Protein AF-A0A258LDG6-F1 (afdb_monomer_lite)

Foldseek 3Di:
DLLVLLLVLLCLALVFDDDPVDDQEEEEDEDEPDPAKDWADDASYIYMHGHPPDDCVLLVQLVSQLRVSLNRNVRHDPVSVVQLVVLLQPDPQLCSLLLVVLVSLLLSLLSRQNVSSCVVPVHHDPDFSDPDPVSRVLSVQCNVVSNVCSVVSHYDDSVSSNVSSVSCCVPPVCLLFVCLSQLLFEEEEALDPVLVVLSCVVRVRHPDYHYDNDQDLVSLVVQVVDSGAYEYEAAPPQVVSVVVVCVNAVQNVVPDDDLQDWAWDWDQGSSSHIYIYTRDYPDDSNVRVVVDGD

Radius of gyration: 21.48 Å; chains: 1; bounding box: 53×39×60 Å

Sequence (294 aa):
KKLVSYFKKGSQFYKSEWDNAIPLEIVFYPLPNSQGFTAEAFYNIGVSAIQTDLKNYDILLSVMLHEIFHIQFDEQPIEIKNSIQSWFLQNPSKCSNYAYLLLNEVLATAIGNGYVYEQLHGNLDKGEWYNLPYINQLAKEVYPLVATYLKEGKSIDKAFVDNYIKAYEEKHANWINELEHIMSYRFILSHQQSDFNIFRQLYPYCSIMEAEDQITEGSIEKMKAAPLTKVIIVSKNNKSDLALIKKMFPELKNWNYNATKEFSYSQFLNDKSQLYIINQISSSTETLIKQLKP

Structure (mmCIF, N/CA/C/O backbone):
data_AF-A0A258LDG6-F1
#
_entry.id   AF-A0A258LDG6-F1
#
loop_
_atom_site.group_PDB
_atom_site.id
_atom_site.type_symbol
_atom_site.label_atom_id
_atom_site.label_alt_id
_atom_site.label_comp_id
_atom_site.label_asym_id
_atom_site.label_entity_id
_atom_site.label_seq_id
_atom_site.pdbx_PDB_ins_code
_atom_site.Cartn_x
_atom_site.Cartn_y
_atom_site.Cartn_z
_atom_site.occupancy
_atom_site.B_iso_or_equiv
_atom_site.auth_seq_id
_atom_site.auth_comp_id
_atom_site.auth_asym_id
_atom_site.auth_atom_id
_atom_site.pdbx_PDB_model_num
ATOM 1 N N . LYS A 1 1 ? -20.293 -6.064 26.234 1.00 59.78 1 LYS A N 1
ATOM 2 C CA . LYS A 1 1 ? -20.849 -4.694 26.035 1.00 59.78 1 LYS A CA 1
ATOM 3 C C . LYS A 1 1 ? -19.859 -3.750 25.338 1.00 59.78 1 LYS A C 1
ATOM 5 O O . LYS A 1 1 ? -20.268 -3.134 24.367 1.00 59.78 1 LYS A O 1
ATOM 10 N N . LYS A 1 2 ? -18.582 -3.666 25.761 1.00 80.94 2 LYS A N 1
ATOM 11 C CA . LYS A 1 2 ? -17.562 -2.825 25.093 1.00 80.94 2 LYS A CA 1
ATOM 12 C C . LYS A 1 2 ? -17.237 -3.268 23.652 1.00 80.94 2 LYS A C 1
ATOM 14 O O . LYS A 1 2 ? -17.327 -2.438 22.762 1.00 80.94 2 LYS A O 1
ATOM 19 N N . LEU A 1 3 ? -17.006 -4.567 23.411 1.00 86.00 3 LEU A N 1
ATOM 20 C CA . LEU A 1 3 ? -16.741 -5.124 22.068 1.00 86.00 3 LEU A CA 1
ATOM 21 C C . LEU A 1 3 ? -17.792 -4.698 21.026 1.00 86.00 3 LEU A C 1
ATOM 23 O O . LEU A 1 3 ? -17.448 -4.113 20.011 1.00 86.00 3 LEU A O 1
ATOM 27 N N . VAL A 1 4 ? -19.080 -4.911 21.320 1.00 88.44 4 VAL A N 1
ATOM 28 C CA . VAL A 1 4 ? -20.194 -4.524 20.431 1.00 88.44 4 VAL A CA 1
ATOM 29 C C . VAL A 1 4 ? -20.187 -3.023 20.120 1.00 88.44 4 VAL A C 1
ATOM 31 O O . VAL A 1 4 ? -20.525 -2.624 19.012 1.00 88.44 4 VAL A O 1
ATOM 34 N N . SER A 1 5 ? -19.806 -2.182 21.085 1.00 92.62 5 SER A N 1
ATOM 35 C CA . SER A 1 5 ? -19.699 -0.735 20.873 1.00 92.62 5 SER A CA 1
ATOM 36 C C . SER A 1 5 ? -18.576 -0.393 19.891 1.00 92.62 5 SER A C 1
ATOM 38 O O . SER A 1 5 ? -18.795 0.384 18.964 1.00 92.62 5 SER A O 1
ATOM 40 N N . TYR A 1 6 ? -17.396 -0.999 20.054 1.00 95.19 6 TYR A N 1
ATOM 41 C CA . TYR A 1 6 ? -16.271 -0.799 19.136 1.00 95.19 6 TYR A CA 1
ATOM 42 C C . TYR A 1 6 ? -16.573 -1.331 17.739 1.00 95.19 6 TYR A C 1
ATOM 44 O O . TYR A 1 6 ? -16.359 -0.613 16.769 1.00 95.19 6 TYR A O 1
ATOM 52 N N . PHE A 1 7 ? -17.167 -2.523 17.650 1.00 93.69 7 PHE A N 1
ATOM 53 C CA . PHE A 1 7 ? -17.611 -3.097 16.386 1.00 93.69 7 PHE A CA 1
ATOM 54 C C . PHE A 1 7 ? -18.559 -2.142 15.654 1.00 93.69 7 PHE A C 1
ATOM 56 O O . PHE A 1 7 ? -18.295 -1.776 14.517 1.00 93.69 7 PHE A O 1
ATOM 63 N N . LYS A 1 8 ? -19.610 -1.646 16.324 1.00 93.69 8 LYS A N 1
ATOM 64 C CA . LYS A 1 8 ? -20.558 -0.693 15.720 1.00 93.69 8 LYS A CA 1
ATOM 65 C C . LYS A 1 8 ? -19.898 0.615 15.288 1.00 93.69 8 LYS A C 1
ATOM 67 O O . LYS A 1 8 ? -20.262 1.154 14.248 1.00 93.69 8 LYS A O 1
ATOM 72 N N . LYS A 1 9 ? -18.943 1.129 16.071 1.00 96.06 9 LYS A N 1
ATOM 73 C CA . LYS A 1 9 ? -18.174 2.327 15.704 1.00 96.06 9 LYS A CA 1
ATOM 74 C C . LYS A 1 9 ? -17.352 2.103 14.438 1.00 96.06 9 LYS A C 1
ATOM 76 O O . LYS A 1 9 ? -17.375 2.969 13.572 1.00 96.06 9 LYS A O 1
ATOM 81 N N . GLY A 1 10 ? -16.678 0.961 14.324 1.00 96.69 10 GLY A N 1
ATOM 82 C CA . GLY A 1 10 ? -15.946 0.596 13.115 1.00 96.69 10 GLY A CA 1
ATOM 83 C C . GLY A 1 10 ? -16.873 0.425 11.913 1.00 96.69 10 GLY A C 1
ATOM 84 O O . GLY A 1 10 ? -16.645 1.076 10.899 1.00 96.69 10 GLY A O 1
ATOM 85 N N . SER A 1 11 ? -17.992 -0.300 12.050 1.00 95.62 11 SER A N 1
ATOM 86 C CA . SER A 1 11 ? -18.981 -0.443 10.966 1.00 95.62 11 SER A CA 1
ATOM 87 C C . SER A 1 11 ? -19.506 0.913 10.491 1.00 95.62 11 SER A C 1
ATOM 89 O O . SER A 1 11 ? -19.592 1.167 9.295 1.00 95.62 11 SER A O 1
ATOM 91 N N . GLN A 1 12 ? -19.818 1.820 11.422 1.00 97.19 12 GLN A N 1
ATOM 92 C CA . GLN A 1 12 ? -20.259 3.175 11.090 1.00 97.19 12 GLN A CA 1
ATOM 93 C C . GLN A 1 12 ? -19.156 3.983 10.400 1.00 97.19 12 GLN A C 1
ATOM 95 O O . GLN A 1 12 ? -19.428 4.672 9.416 1.00 97.19 12 GLN A O 1
ATOM 100 N N . PHE A 1 13 ? -17.924 3.910 10.904 1.00 98.50 13 PHE A N 1
ATOM 101 C CA . PHE A 1 13 ? -16.787 4.617 10.330 1.00 98.50 13 PHE A CA 1
ATOM 102 C C . PHE A 1 13 ? -16.498 4.141 8.904 1.00 98.50 13 PHE A C 1
ATOM 104 O O . PHE A 1 13 ? -16.457 4.953 7.983 1.00 98.50 13 PHE A O 1
ATOM 111 N N . TYR A 1 14 ? -16.380 2.833 8.696 1.00 98.12 14 TYR A N 1
ATOM 112 C CA . TYR A 1 14 ? -16.088 2.257 7.388 1.00 98.12 14 TYR A CA 1
ATOM 113 C C . TYR A 1 14 ? -17.293 2.236 6.444 1.00 98.12 14 TYR A C 1
ATOM 115 O O . TYR A 1 14 ? -17.088 2.090 5.245 1.00 98.12 14 TYR A O 1
ATOM 123 N N . LYS A 1 15 ? -18.522 2.439 6.942 1.00 97.19 15 LYS A N 1
ATOM 124 C CA . LYS A 1 15 ? -19.779 2.160 6.218 1.00 97.19 15 LYS A CA 1
ATOM 125 C C . LYS A 1 15 ? -19.895 0.694 5.800 1.00 97.19 15 LYS A C 1
ATOM 127 O O . LYS A 1 15 ? -20.369 0.400 4.708 1.00 97.19 15 LYS A O 1
ATOM 132 N N . SER A 1 16 ? -19.431 -0.206 6.658 1.00 94.81 16 SER A N 1
ATOM 133 C CA . SER A 1 16 ? -19.536 -1.644 6.435 1.00 94.81 16 SER A CA 1
ATOM 134 C C . SER A 1 16 ? -20.990 -2.083 6.528 1.00 94.81 16 SER A C 1
ATOM 136 O O . SER A 1 16 ? -21.719 -1.641 7.426 1.00 94.81 16 SER A O 1
ATOM 138 N N . GLU A 1 17 ? -21.385 -2.998 5.656 1.00 90.75 17 GLU A N 1
ATOM 139 C CA . GLU A 1 17 ? -22.636 -3.731 5.800 1.00 90.75 17 GLU A CA 1
ATOM 140 C C . GLU A 1 17 ? -22.339 -5.052 6.508 1.00 90.75 17 GLU A C 1
ATOM 142 O O . GLU A 1 17 ? -21.428 -5.775 6.131 1.00 90.75 17 GLU A O 1
ATOM 147 N N . TRP A 1 18 ? -23.070 -5.353 7.581 1.00 89.19 18 TRP A N 1
ATOM 148 C CA . TRP A 1 18 ? -22.911 -6.614 8.301 1.00 89.19 18 TRP A CA 1
ATOM 149 C C . TRP A 1 18 ? -24.264 -7.284 8.463 1.00 89.19 18 TRP A C 1
ATOM 151 O O . TRP A 1 18 ? -25.187 -6.703 9.046 1.00 89.19 18 TRP A O 1
ATOM 161 N N . ASP A 1 19 ? -24.381 -8.515 7.974 1.00 88.88 19 ASP A N 1
ATOM 162 C CA . ASP A 1 19 ? -25.549 -9.338 8.246 1.00 88.88 19 ASP A CA 1
ATOM 163 C C . ASP A 1 19 ? -25.520 -9.781 9.715 1.00 88.88 19 ASP A C 1
ATOM 165 O O . ASP A 1 19 ? -24.665 -10.552 10.144 1.00 88.88 19 ASP A O 1
ATOM 169 N N . ASN A 1 20 ? -26.483 -9.303 10.505 1.00 86.12 20 ASN A N 1
ATOM 170 C CA . ASN A 1 20 ? -26.589 -9.642 11.925 1.00 86.12 20 ASN A CA 1
ATOM 171 C C . ASN A 1 20 ? -26.882 -11.133 12.180 1.00 86.12 20 ASN A C 1
ATOM 173 O O . ASN A 1 20 ? -26.804 -11.564 13.332 1.00 86.12 20 ASN A O 1
ATOM 177 N N . ALA A 1 21 ? -27.236 -11.910 11.150 1.00 91.19 21 ALA A N 1
ATOM 178 C CA . ALA A 1 21 ? -27.322 -13.366 11.235 1.00 91.19 21 ALA A CA 1
ATOM 179 C C . ALA A 1 21 ? -25.939 -14.045 11.236 1.00 91.19 21 ALA A C 1
ATOM 181 O O . ALA A 1 21 ? -25.827 -15.176 11.710 1.00 91.19 21 ALA A O 1
ATOM 182 N N . ILE A 1 22 ? -24.896 -13.365 10.746 1.00 89.19 22 ILE A N 1
ATOM 183 C CA . ILE A 1 22 ? -23.521 -13.868 10.719 1.00 89.19 22 ILE A CA 1
ATOM 184 C C . ILE A 1 22 ? -22.819 -13.447 12.020 1.00 89.19 22 ILE A C 1
ATOM 186 O O . ILE A 1 22 ? -22.651 -12.249 12.279 1.00 89.19 22 ILE A O 1
ATOM 190 N N . PRO A 1 23 ? -22.407 -14.400 12.876 1.00 89.62 23 PRO A N 1
ATOM 191 C CA . PRO A 1 23 ? -21.688 -14.069 14.094 1.00 89.62 23 PRO A CA 1
ATOM 192 C C . PRO A 1 23 ? -20.266 -13.617 13.765 1.00 89.62 23 PRO A C 1
ATOM 194 O O . PRO A 1 23 ? -19.611 -14.174 12.890 1.00 89.62 23 PRO A O 1
ATOM 197 N N . LEU A 1 24 ? -19.757 -12.646 14.518 1.00 89.38 24 LEU A N 1
ATOM 198 C CA . LEU A 1 24 ? -18.319 -12.429 14.599 1.00 89.38 24 LEU A CA 1
ATOM 199 C C . LEU A 1 24 ? -17.744 -13.412 15.621 1.00 89.38 24 LEU A C 1
ATOM 201 O O . LEU A 1 24 ? -18.146 -13.389 16.790 1.00 89.38 24 LEU A O 1
ATOM 205 N N . GLU A 1 25 ? -16.806 -14.248 15.196 1.00 91.75 25 GLU A N 1
ATOM 206 C CA . GLU A 1 25 ? -16.175 -15.249 16.052 1.00 91.75 25 GLU A CA 1
ATOM 207 C C . GLU A 1 25 ? -14.745 -14.839 16.400 1.00 91.75 25 GLU A C 1
ATOM 209 O O . GLU A 1 25 ? -14.005 -14.319 15.569 1.00 91.75 25 GLU A O 1
ATOM 214 N N . ILE A 1 26 ? -14.355 -15.065 17.654 1.00 91.62 26 ILE A N 1
ATOM 215 C CA . ILE A 1 26 ? -12.980 -14.872 18.112 1.00 91.62 26 ILE A CA 1
ATOM 216 C C . ILE A 1 26 ? -12.510 -16.192 18.708 1.00 91.62 26 ILE A C 1
ATOM 218 O O . ILE A 1 26 ? -13.078 -16.664 19.697 1.00 91.62 26 ILE A O 1
ATOM 222 N N . VAL A 1 27 ? -11.481 -16.781 18.106 1.00 93.62 27 VAL A N 1
ATOM 223 C CA . VAL A 1 27 ? -10.933 -18.079 18.499 1.00 93.62 27 VAL A CA 1
ATOM 224 C C . VAL A 1 27 ? -9.553 -17.886 19.107 1.00 93.62 27 VAL A C 1
ATOM 226 O O . VAL A 1 27 ? -8.657 -17.309 18.495 1.00 93.62 27 VAL A O 1
ATOM 229 N N . PHE A 1 28 ? -9.373 -18.423 20.311 1.00 94.44 28 PHE A N 1
ATOM 230 C CA . PHE A 1 28 ? -8.090 -18.440 21.000 1.00 94.44 28 PHE A CA 1
ATOM 231 C C . PHE A 1 28 ? -7.573 -19.866 21.133 1.00 94.44 28 PHE A C 1
ATOM 233 O O . PHE A 1 28 ? -8.320 -20.766 21.523 1.00 94.44 28 PHE A O 1
ATOM 240 N N . TYR A 1 29 ? -6.284 -20.063 20.877 1.00 94.50 29 TYR A N 1
ATOM 241 C CA . TYR A 1 29 ? -5.597 -21.320 21.166 1.00 94.50 29 TYR A CA 1
ATOM 242 C C . TYR A 1 29 ? -4.273 -21.057 21.896 1.00 94.50 29 TYR A C 1
ATOM 244 O O . TYR A 1 29 ? -3.679 -19.992 21.728 1.00 94.50 29 TYR A O 1
ATOM 252 N N . PRO A 1 30 ? -3.812 -21.978 22.759 1.00 94.69 30 PRO A N 1
ATOM 253 C CA . PRO A 1 30 ? -2.614 -21.746 23.554 1.00 94.69 30 PRO A CA 1
ATOM 254 C C . PRO A 1 30 ? -1.349 -21.759 22.689 1.00 94.69 30 PRO A C 1
ATOM 256 O O . PRO A 1 30 ? -1.174 -22.628 21.835 1.00 94.69 30 PRO A O 1
ATOM 259 N N . LEU A 1 31 ? -0.426 -20.848 22.994 1.00 94.75 31 LEU A N 1
ATOM 260 C CA . LEU A 1 31 ? 0.918 -20.754 22.431 1.00 94.75 31 LEU A CA 1
ATOM 261 C C . LEU A 1 31 ? 1.964 -20.823 23.561 1.00 94.75 31 LEU A C 1
ATOM 263 O O . LEU A 1 31 ? 2.423 -19.789 24.059 1.00 94.75 31 LEU A O 1
ATOM 267 N N . PRO A 1 32 ? 2.322 -22.037 24.026 1.00 91.62 32 PRO A N 1
ATOM 268 C CA . PRO A 1 32 ? 3.270 -22.213 25.123 1.00 91.62 32 PRO A CA 1
ATOM 269 C C . PRO A 1 32 ? 4.652 -21.633 24.792 1.00 91.62 32 PRO A C 1
ATOM 271 O O . PRO A 1 32 ? 5.130 -21.765 23.668 1.00 91.62 32 PRO A O 1
ATOM 274 N N . ASN A 1 33 ? 5.324 -21.054 25.792 1.00 89.00 33 ASN A N 1
ATOM 275 C CA . ASN A 1 33 ? 6.692 -20.515 25.703 1.00 89.00 33 ASN A CA 1
ATOM 276 C C . ASN A 1 33 ? 6.898 -19.345 24.717 1.00 89.00 33 ASN A C 1
ATOM 278 O O . ASN A 1 33 ? 8.041 -19.000 24.414 1.00 89.00 33 ASN A O 1
ATOM 282 N N . SER A 1 34 ? 5.827 -18.723 24.220 1.00 88.00 34 SER A N 1
ATOM 283 C CA . SER A 1 34 ? 5.935 -17.516 23.394 1.00 88.00 34 SER A CA 1
ATOM 284 C C . SER A 1 34 ? 6.165 -16.264 24.241 1.00 88.00 34 SER A C 1
ATOM 286 O O . SER A 1 34 ? 5.756 -16.204 25.398 1.00 88.00 34 SER A O 1
ATOM 288 N N . GLN A 1 35 ? 6.796 -15.248 23.648 1.00 85.31 35 GLN A N 1
ATOM 289 C CA . GLN A 1 35 ? 6.976 -13.912 24.236 1.00 85.31 35 GLN A CA 1
ATOM 290 C C . GLN A 1 35 ? 5.821 -12.948 23.907 1.00 85.31 35 GLN A C 1
ATOM 292 O O . GLN A 1 35 ? 5.766 -11.848 24.449 1.00 85.31 35 GLN A O 1
ATOM 297 N N . GLY A 1 36 ? 4.893 -13.358 23.041 1.00 85.50 36 GLY A N 1
ATOM 298 C CA . GLY A 1 36 ? 3.710 -12.584 22.675 1.00 85.50 36 GLY A CA 1
ATOM 299 C C . GLY A 1 36 ? 2.615 -13.461 22.076 1.00 85.50 36 GLY A C 1
ATOM 300 O O . GLY A 1 36 ? 2.718 -14.691 22.072 1.00 85.50 36 GLY A O 1
ATOM 301 N N . PHE A 1 37 ? 1.565 -12.827 21.569 1.00 88.12 37 PHE A N 1
ATOM 302 C CA . PHE A 1 37 ? 0.473 -13.500 20.871 1.00 88.12 37 PHE A CA 1
ATOM 303 C C . PHE A 1 37 ? 0.509 -13.188 19.370 1.00 88.12 37 PHE A C 1
ATOM 305 O O . PHE A 1 37 ? 1.125 -12.210 18.946 1.00 88.12 37 PHE A O 1
ATOM 312 N N . THR A 1 38 ? -0.137 -14.034 18.571 1.00 89.75 38 THR A N 1
ATOM 313 C CA . THR A 1 38 ? -0.414 -13.751 17.153 1.00 89.75 38 THR A CA 1
ATOM 314 C C . THR A 1 38 ? -1.825 -13.202 17.007 1.00 89.75 38 THR A C 1
ATOM 316 O O . THR A 1 38 ? -2.645 -13.379 17.907 1.00 89.75 38 THR A O 1
ATOM 319 N N . ALA A 1 39 ? -2.127 -12.564 15.886 1.00 90.56 39 ALA A N 1
ATOM 320 C CA . ALA A 1 39 ? -3.490 -12.230 15.517 1.00 90.56 39 ALA A CA 1
ATOM 321 C C . ALA A 1 39 ? -3.607 -12.276 13.994 1.00 90.56 39 ALA A C 1
ATOM 323 O O . ALA A 1 39 ? -2.674 -11.892 13.291 1.00 90.56 39 ALA A O 1
ATOM 324 N N . GLU A 1 40 ? -4.715 -12.818 13.513 1.00 91.19 40 GLU A N 1
ATOM 325 C CA . GLU A 1 40 ? -5.088 -12.822 12.103 1.00 91.19 40 GLU A CA 1
ATOM 326 C C . GLU A 1 40 ? -6.614 -12.839 11.990 1.00 91.19 40 GLU A C 1
ATOM 328 O O . GLU A 1 40 ? -7.314 -13.290 12.904 1.00 91.19 40 GLU A O 1
ATOM 333 N N . ALA A 1 41 ? -7.137 -12.372 10.862 1.00 89.06 41 ALA A N 1
ATOM 334 C CA . ALA A 1 41 ? -8.550 -12.478 10.528 1.00 89.06 41 ALA A CA 1
ATOM 335 C C . ALA A 1 41 ? -8.756 -13.142 9.167 1.00 89.06 41 ALA A C 1
ATOM 337 O O . ALA A 1 41 ? -8.004 -12.922 8.219 1.00 89.06 41 ALA A O 1
ATOM 338 N N . PHE A 1 42 ? -9.823 -13.932 9.066 1.00 84.62 42 PHE A N 1
ATOM 339 C CA . PHE A 1 42 ? -10.327 -14.461 7.805 1.00 84.62 42 PHE A CA 1
ATOM 340 C C . PHE A 1 42 ? -11.848 -14.627 7.883 1.00 84.62 42 PHE A C 1
ATOM 342 O O . PHE A 1 42 ? -12.386 -15.114 8.879 1.00 84.62 42 PHE A O 1
ATOM 349 N N . TYR A 1 43 ? -12.555 -14.227 6.823 1.00 87.44 43 TYR A N 1
ATOM 350 C CA . TYR A 1 43 ? -14.022 -14.148 6.818 1.00 87.44 43 TYR A CA 1
ATOM 351 C C . TYR A 1 43 ? -14.550 -13.385 8.048 1.00 87.44 43 TYR A C 1
ATOM 353 O O . TYR A 1 43 ? -14.174 -12.243 8.277 1.00 87.44 43 TYR A O 1
ATOM 361 N N . ASN A 1 44 ? -15.405 -14.015 8.852 1.00 90.38 44 ASN A N 1
ATOM 362 C CA . ASN A 1 44 ? -15.999 -13.482 10.074 1.00 90.38 44 ASN A CA 1
ATOM 363 C C . ASN A 1 44 ? -15.276 -13.945 11.357 1.00 90.38 44 ASN A C 1
ATOM 365 O O . ASN A 1 44 ? -15.856 -13.862 12.443 1.00 90.38 44 ASN A O 1
ATOM 369 N N . ILE A 1 45 ? -14.047 -14.464 11.242 1.00 91.81 45 ILE A N 1
ATOM 370 C CA . ILE A 1 45 ? -13.306 -15.093 12.340 1.00 91.81 45 ILE A CA 1
ATOM 371 C C . ILE A 1 45 ? -11.992 -14.345 12.579 1.00 91.81 45 ILE A C 1
ATOM 373 O O . ILE A 1 45 ? -11.154 -14.241 11.687 1.00 91.81 45 ILE A O 1
ATOM 377 N N . GLY A 1 46 ? -11.795 -13.863 13.805 1.00 91.56 46 GLY A N 1
ATOM 378 C CA . GLY A 1 46 ? -10.489 -13.445 14.314 1.00 91.56 46 GLY A CA 1
ATOM 379 C C . GLY A 1 46 ? -9.840 -14.586 15.097 1.00 91.56 46 GLY A C 1
ATOM 380 O O . GLY A 1 46 ? -10.472 -15.171 15.979 1.00 91.56 46 GLY A O 1
ATOM 381 N N . VAL A 1 47 ? -8.583 -14.904 14.811 1.00 93.62 47 VAL A N 1
ATOM 382 C CA . VAL A 1 47 ? -7.849 -16.000 15.453 1.00 93.62 47 VAL A CA 1
ATOM 383 C C . VAL A 1 47 ? -6.591 -15.466 16.121 1.00 93.62 47 VAL A C 1
ATOM 385 O O . VAL A 1 47 ? -5.878 -14.638 15.564 1.00 93.62 47 VAL A O 1
ATOM 388 N N . SER A 1 48 ? -6.311 -15.944 17.333 1.00 95.00 48 SER A N 1
ATOM 389 C CA . SER A 1 48 ? -5.097 -15.576 18.055 1.00 95.00 48 SER A CA 1
ATOM 390 C C . SER A 1 48 ? -4.524 -16.736 18.858 1.00 95.00 48 SER A C 1
ATOM 392 O O . SER A 1 48 ? -5.207 -17.386 19.657 1.00 95.00 48 SER A O 1
ATOM 394 N N . ALA A 1 49 ? -3.229 -16.969 18.662 1.00 94.12 49 ALA A N 1
ATOM 395 C CA . ALA A 1 49 ? -2.438 -17.846 19.503 1.00 94.12 49 ALA A CA 1
ATOM 396 C C . ALA A 1 49 ? -1.989 -17.058 20.741 1.00 94.12 49 ALA A C 1
ATOM 398 O O . ALA A 1 49 ? -1.214 -16.111 20.611 1.00 94.12 49 ALA A O 1
ATOM 399 N N . ILE A 1 50 ? -2.451 -17.431 21.935 1.00 94.81 50 ILE A N 1
ATOM 400 C CA . ILE A 1 50 ? -2.212 -16.668 23.171 1.00 94.81 50 ILE A CA 1
ATOM 401 C C . ILE A 1 50 ? -1.285 -17.399 24.136 1.00 94.81 50 ILE A C 1
ATOM 403 O O . ILE A 1 50 ? -1.358 -18.616 24.304 1.00 94.81 50 ILE A O 1
ATOM 407 N N . GLN A 1 51 ? -0.431 -16.649 24.828 1.00 93.00 51 GLN A N 1
ATOM 408 C CA . GLN A 1 51 ? 0.423 -17.205 25.875 1.00 93.00 51 GLN A CA 1
ATOM 409 C C . GLN A 1 51 ? -0.428 -17.825 26.989 1.00 93.00 51 GLN A C 1
ATOM 411 O O . GLN A 1 51 ? -1.459 -17.279 27.386 1.00 93.00 51 GLN A O 1
ATOM 416 N N . THR A 1 52 ? 0.025 -18.951 27.540 1.00 89.62 52 THR A N 1
ATOM 417 C CA . THR A 1 52 ? -0.685 -19.654 28.622 1.00 89.62 52 THR A CA 1
ATOM 418 C C . THR A 1 52 ? -0.750 -18.854 29.927 1.00 89.62 52 THR A C 1
ATOM 420 O O . THR A 1 52 ? -1.569 -19.150 30.793 1.00 89.62 52 THR A O 1
ATOM 423 N N . ASP A 1 53 ? 0.106 -17.846 30.080 1.00 89.75 53 ASP A N 1
ATOM 424 C CA . ASP A 1 53 ? 0.220 -16.970 31.244 1.00 89.75 53 ASP A CA 1
ATOM 425 C C . ASP A 1 53 ? -0.155 -15.505 30.953 1.00 89.75 53 ASP A C 1
ATOM 427 O O . ASP A 1 53 ? 0.065 -14.650 31.816 1.00 89.75 53 ASP A O 1
ATOM 431 N N . LEU A 1 54 ? -0.772 -15.216 29.795 1.00 89.56 54 LEU A N 1
ATOM 432 C CA . LEU A 1 54 ? -1.169 -13.866 29.381 1.00 89.56 54 LEU A CA 1
ATOM 433 C C . LEU A 1 54 ? -1.956 -13.142 30.486 1.00 89.56 54 LEU A C 1
ATOM 435 O O . LEU A 1 54 ? -2.952 -13.648 31.005 1.00 89.56 54 LEU A O 1
ATOM 439 N N . LYS A 1 55 ? -1.515 -11.927 30.832 1.00 88.12 55 LYS A N 1
ATOM 440 C CA . LYS A 1 55 ? -2.179 -11.072 31.835 1.00 88.12 55 LYS A CA 1
ATOM 441 C C . LYS A 1 55 ? -2.838 -9.833 31.252 1.00 88.12 55 LYS A C 1
ATOM 443 O O . LYS A 1 55 ? -3.791 -9.331 31.840 1.00 88.12 55 LYS A O 1
ATOM 448 N N . ASN A 1 56 ? -2.335 -9.328 30.127 1.00 86.69 56 ASN A N 1
ATOM 449 C CA . ASN A 1 56 ? -2.824 -8.084 29.550 1.00 86.69 56 ASN A CA 1
ATOM 450 C C . ASN A 1 56 ? -3.890 -8.349 28.477 1.00 86.69 56 ASN A C 1
ATOM 452 O O . ASN A 1 56 ? -3.608 -8.382 27.281 1.00 86.69 56 ASN A O 1
ATOM 456 N N . TYR A 1 57 ? -5.126 -8.562 28.931 1.00 90.19 57 TYR A N 1
ATOM 457 C CA . TYR A 1 57 ? -6.265 -8.819 28.047 1.00 90.19 57 TYR A CA 1
ATOM 458 C C . TYR A 1 57 ? -6.743 -7.579 27.289 1.00 90.19 57 TYR A C 1
ATOM 460 O O . TYR A 1 57 ? -7.378 -7.728 26.249 1.00 90.19 57 TYR A O 1
ATOM 468 N N . ASP A 1 58 ? -6.443 -6.373 27.778 1.00 91.00 58 ASP A N 1
ATOM 469 C CA . ASP A 1 58 ? -6.830 -5.139 27.093 1.00 91.00 58 ASP A CA 1
ATOM 470 C C . ASP A 1 58 ? -5.986 -4.931 25.829 1.00 91.00 58 ASP A C 1
ATOM 472 O O . ASP A 1 58 ? -6.540 -4.592 24.784 1.00 91.00 58 ASP A O 1
ATOM 476 N N . ILE A 1 59 ? -4.680 -5.231 25.891 1.00 90.88 59 ILE A N 1
ATOM 477 C CA . ILE A 1 59 ? -3.806 -5.273 24.706 1.00 90.88 59 ILE A CA 1
ATOM 478 C C . ILE A 1 59 ? -4.255 -6.365 23.727 1.00 90.88 59 ILE A C 1
ATOM 480 O O . ILE A 1 59 ? -4.341 -6.121 22.525 1.00 90.88 59 ILE A O 1
ATOM 484 N N . LEU A 1 60 ? -4.586 -7.564 24.221 1.00 92.12 60 LEU A N 1
ATOM 485 C CA . LEU A 1 60 ? -5.118 -8.619 23.353 1.00 92.12 60 LEU A CA 1
ATOM 486 C C . LEU A 1 60 ? -6.401 -8.155 22.653 1.00 92.12 60 LEU A C 1
ATOM 488 O O . LEU A 1 60 ? -6.547 -8.335 21.450 1.00 92.12 60 LEU A O 1
ATOM 492 N N . LEU A 1 61 ? -7.325 -7.530 23.385 1.00 92.19 61 LEU A N 1
ATOM 493 C CA . LEU A 1 61 ? -8.581 -7.045 22.823 1.00 92.19 61 LEU A CA 1
ATOM 494 C C . LEU A 1 61 ? -8.370 -5.931 21.788 1.00 92.19 61 LEU A C 1
ATOM 496 O O . LEU A 1 61 ? -9.080 -5.925 20.782 1.00 92.19 61 LEU A O 1
ATOM 500 N N . SER A 1 62 ? -7.434 -5.000 22.008 1.00 94.19 62 SER A N 1
ATOM 501 C CA . SER A 1 62 ? -7.136 -3.946 21.029 1.00 94.19 62 SER A CA 1
ATOM 502 C C . SER A 1 62 ? -6.585 -4.524 19.728 1.00 94.19 62 SER A C 1
ATOM 504 O O . SER A 1 62 ? -7.047 -4.124 18.660 1.00 94.19 62 SER A O 1
ATOM 506 N N . VAL A 1 63 ? -5.693 -5.518 19.815 1.00 93.62 63 VAL A N 1
ATOM 507 C CA . VAL A 1 63 ? -5.151 -6.196 18.629 1.00 93.62 63 VAL A CA 1
ATOM 508 C C . VAL A 1 63 ? -6.201 -7.082 17.955 1.00 93.62 63 VAL A C 1
ATOM 510 O O . VAL A 1 63 ? -6.329 -7.051 16.741 1.00 93.62 63 VAL A O 1
ATOM 513 N N . MET A 1 64 ? -7.048 -7.799 18.701 1.00 94.62 64 MET A N 1
ATOM 514 C CA . MET A 1 64 ? -8.154 -8.531 18.067 1.00 94.62 64 MET A CA 1
ATOM 515 C C . MET A 1 64 ? -9.106 -7.592 17.327 1.00 94.62 64 MET A C 1
ATOM 517 O O . MET A 1 64 ? -9.627 -7.945 16.274 1.00 94.62 64 MET A O 1
ATOM 521 N N . LEU A 1 65 ? -9.339 -6.390 17.859 1.00 94.94 65 LEU A N 1
ATOM 522 C CA . LEU A 1 65 ? -10.151 -5.392 17.175 1.00 94.94 65 LEU A CA 1
ATOM 523 C C . LEU A 1 65 ? -9.453 -4.807 15.943 1.00 94.94 65 LEU A C 1
ATOM 525 O O . LEU A 1 65 ? -10.158 -4.555 14.975 1.00 94.94 65 LEU A O 1
ATOM 529 N N . HIS A 1 66 ? -8.121 -4.659 15.937 1.00 96.81 66 HIS A N 1
ATOM 530 C CA . HIS A 1 66 ? -7.350 -4.360 14.717 1.00 96.81 66 HIS A CA 1
ATOM 531 C C . HIS A 1 66 ? -7.698 -5.355 13.601 1.00 96.81 66 HIS A C 1
ATOM 533 O O . HIS A 1 66 ? -8.161 -4.936 12.543 1.00 96.81 66 HIS A O 1
ATOM 539 N N . GLU A 1 67 ? -7.614 -6.658 13.876 1.00 95.69 67 GLU A N 1
ATOM 540 C CA . GLU A 1 67 ? -7.951 -7.696 12.888 1.00 95.69 67 GLU A CA 1
ATOM 541 C C . GLU A 1 67 ? -9.421 -7.634 12.442 1.00 95.69 67 GLU A C 1
ATOM 543 O O . GLU A 1 67 ? -9.748 -7.759 11.264 1.00 95.69 67 GLU A O 1
ATOM 548 N N . ILE A 1 68 ? -10.340 -7.367 13.372 1.00 94.44 68 ILE A N 1
ATOM 549 C CA . ILE A 1 68 ? -11.766 -7.200 13.055 1.00 94.44 68 ILE A CA 1
ATOM 550 C C . ILE A 1 68 ? -12.008 -5.961 12.178 1.00 94.44 68 ILE A C 1
ATOM 552 O O . ILE A 1 68 ? -12.912 -5.968 11.342 1.00 94.44 68 ILE A O 1
ATOM 556 N N . PHE A 1 69 ? -11.230 -4.889 12.339 1.00 96.50 69 PHE A N 1
ATOM 557 C CA . PHE A 1 69 ? -11.364 -3.694 11.506 1.00 96.50 69 PHE A CA 1
ATOM 558 C C . PHE A 1 69 ? -10.922 -3.933 10.061 1.00 96.50 69 PHE A C 1
ATOM 560 O O . PHE A 1 69 ? -11.498 -3.306 9.173 1.00 96.50 69 PHE A O 1
ATOM 567 N N . HIS A 1 70 ? -10.017 -4.882 9.804 1.00 95.81 70 HIS A N 1
ATOM 568 C CA . HIS A 1 70 ? -9.755 -5.352 8.441 1.00 95.81 70 HIS A CA 1
ATOM 569 C C . HIS A 1 70 ? -10.987 -6.005 7.818 1.00 95.81 70 HIS A C 1
ATOM 571 O O . HIS A 1 70 ? -11.380 -5.622 6.718 1.00 95.81 70 HIS A O 1
ATOM 577 N N . ILE A 1 71 ? -11.665 -6.896 8.554 1.00 94.38 71 ILE A N 1
ATOM 578 C CA . ILE A 1 71 ? -12.925 -7.507 8.097 1.00 94.38 71 ILE A CA 1
ATOM 579 C C . ILE A 1 71 ? -13.939 -6.408 7.758 1.00 94.38 71 ILE A C 1
ATOM 581 O O . ILE A 1 71 ? -14.540 -6.400 6.691 1.00 94.38 71 ILE A O 1
ATOM 585 N N . GLN A 1 72 ? -14.113 -5.427 8.644 1.00 94.94 72 GLN A N 1
ATOM 586 C CA . GLN A 1 72 ? -15.066 -4.340 8.415 1.00 94.94 72 GLN A CA 1
ATOM 587 C C . GLN A 1 72 ? -14.693 -3.449 7.223 1.00 94.94 72 GLN A C 1
ATOM 589 O O . GLN A 1 72 ? -15.586 -2.981 6.513 1.00 94.94 72 GLN A O 1
ATOM 594 N N . PHE A 1 73 ? -13.406 -3.204 6.988 1.00 96.06 73 PHE A N 1
ATOM 595 C CA . PHE A 1 73 ? -12.943 -2.509 5.790 1.00 96.06 73 PHE A CA 1
ATOM 596 C C . PHE A 1 73 ? -13.300 -3.297 4.518 1.00 96.06 73 PHE A C 1
ATOM 598 O O . PHE A 1 73 ? -13.784 -2.720 3.542 1.00 96.06 73 PHE A O 1
ATOM 605 N N . ASP A 1 74 ? -13.145 -4.620 4.547 1.00 93.69 74 ASP A N 1
ATOM 606 C CA . ASP A 1 74 ? -13.472 -5.493 3.419 1.00 93.69 74 ASP A CA 1
ATOM 607 C C . ASP A 1 74 ? -14.984 -5.643 3.190 1.00 93.69 74 ASP A C 1
ATOM 609 O O . ASP A 1 74 ? -15.409 -5.767 2.042 1.00 93.69 74 ASP A O 1
ATOM 613 N N . GLU A 1 75 ? -15.813 -5.516 4.224 1.00 93.69 75 GLU A N 1
ATOM 614 C CA . GLU A 1 75 ? -17.286 -5.552 4.135 1.00 93.69 75 GLU A CA 1
ATOM 615 C C . GLU A 1 75 ? -17.920 -4.208 3.709 1.00 93.69 75 GLU A C 1
ATOM 617 O O . GLU A 1 75 ? -19.117 -3.960 3.878 1.00 93.69 75 GLU A O 1
ATOM 622 N N . GLN A 1 76 ? -17.128 -3.287 3.157 1.00 96.44 76 GLN A N 1
ATOM 623 C CA . GLN A 1 76 ? -17.656 -2.087 2.509 1.00 96.44 76 GLN A CA 1
ATOM 624 C C . GLN A 1 76 ? -18.437 -2.435 1.228 1.00 96.44 76 GLN A C 1
ATOM 626 O O . GLN A 1 76 ? -17.919 -3.180 0.385 1.00 96.44 76 GLN A O 1
ATOM 631 N N . PRO A 1 77 ? -19.608 -1.808 0.990 1.00 96.31 77 PRO A N 1
ATOM 632 C CA . PRO A 1 77 ? -20.284 -1.877 -0.300 1.00 96.31 77 PRO A CA 1
ATOM 633 C C . PRO A 1 77 ? -19.375 -1.424 -1.442 1.00 96.31 77 PRO A C 1
ATOM 635 O O . PRO A 1 77 ? -18.512 -0.549 -1.274 1.00 96.31 77 PRO A O 1
ATOM 638 N N . ILE A 1 78 ? -19.593 -1.984 -2.632 1.00 96.25 78 ILE A N 1
ATOM 639 C CA . ILE A 1 78 ? -18.761 -1.702 -3.808 1.00 96.25 78 ILE A CA 1
ATOM 640 C C . ILE A 1 78 ? -18.748 -0.207 -4.159 1.00 96.25 78 ILE A C 1
ATOM 642 O O . ILE A 1 78 ? -17.715 0.326 -4.561 1.00 96.25 78 ILE A O 1
ATOM 646 N N . GLU A 1 79 ? -19.850 0.510 -3.936 1.00 97.38 79 GLU A N 1
ATOM 647 C CA . GLU A 1 79 ? -19.960 1.951 -4.172 1.00 97.38 79 GLU A CA 1
ATOM 648 C C . GLU A 1 79 ? -19.031 2.750 -3.252 1.00 97.38 79 GLU A C 1
ATOM 650 O O . GLU A 1 79 ? -18.437 3.747 -3.678 1.00 97.38 79 GLU A O 1
ATOM 655 N N . ILE A 1 80 ? -18.874 2.311 -1.999 1.00 97.75 80 ILE A N 1
ATOM 656 C CA . ILE A 1 80 ? -17.978 2.945 -1.028 1.00 97.75 80 ILE A CA 1
ATOM 657 C C . ILE A 1 80 ? -16.524 2.667 -1.398 1.00 97.75 80 ILE A C 1
ATOM 659 O O . ILE A 1 80 ? -15.736 3.613 -1.465 1.00 97.75 80 ILE A O 1
ATOM 663 N N . LYS A 1 81 ? -16.186 1.417 -1.738 1.00 97.19 81 LYS A N 1
ATOM 664 C CA . LYS A 1 81 ? -14.842 1.046 -2.217 1.00 97.19 81 LYS A CA 1
ATOM 665 C C . LYS A 1 81 ? -14.447 1.855 -3.455 1.00 97.19 81 LYS A C 1
ATOM 667 O O . LYS A 1 81 ? -13.386 2.480 -3.471 1.00 97.19 81 LYS A O 1
ATOM 672 N N . ASN A 1 82 ? -15.344 1.938 -4.440 1.00 97.75 82 ASN A N 1
ATOM 673 C CA . ASN A 1 82 ? -15.149 2.728 -5.657 1.00 97.75 82 ASN A CA 1
ATOM 674 C C . ASN A 1 82 ? -14.991 4.224 -5.356 1.00 97.75 82 ASN A C 1
ATOM 676 O O . ASN A 1 82 ? -14.178 4.899 -5.991 1.00 97.75 82 ASN A O 1
ATOM 680 N N . SER A 1 83 ? -15.746 4.752 -4.388 1.00 98.25 83 SER A N 1
ATOM 681 C CA . SER A 1 83 ? -15.639 6.155 -3.974 1.00 98.25 83 SER A CA 1
ATOM 682 C C . SER A 1 83 ? -14.280 6.446 -3.344 1.00 98.25 83 SER A C 1
ATOM 684 O O . SER A 1 83 ? -13.609 7.383 -3.773 1.00 98.25 83 SER A O 1
ATOM 686 N N . ILE A 1 84 ? -13.838 5.617 -2.392 1.00 98.38 84 ILE A N 1
ATOM 687 C CA . ILE A 1 84 ? -12.527 5.750 -1.743 1.00 98.38 84 ILE A CA 1
ATOM 688 C C . ILE A 1 84 ? -11.420 5.684 -2.796 1.00 98.38 84 ILE A C 1
ATOM 690 O O . ILE A 1 84 ? -10.617 6.613 -2.889 1.00 98.38 84 ILE A O 1
ATOM 694 N N . GLN A 1 85 ? -11.420 4.649 -3.642 1.00 97.19 85 GLN A N 1
ATOM 695 C CA . GLN A 1 85 ? -10.436 4.500 -4.717 1.00 97.19 85 GLN A CA 1
ATOM 696 C C . GLN A 1 85 ? -10.421 5.727 -5.643 1.00 97.19 85 GLN A C 1
ATOM 698 O O . GLN A 1 85 ? -9.354 6.259 -5.955 1.00 97.19 85 GLN A O 1
ATOM 703 N N . SER A 1 86 ? -11.597 6.225 -6.039 1.00 98.00 86 SER A N 1
ATOM 704 C CA . SER A 1 86 ? -11.716 7.411 -6.895 1.00 98.00 86 SER A CA 1
ATOM 705 C C . SER A 1 86 ? -11.156 8.667 -6.229 1.00 98.00 86 SER A C 1
ATOM 707 O O . SER A 1 86 ? -10.497 9.462 -6.899 1.00 98.00 86 SER A O 1
ATOM 709 N N . TRP A 1 87 ? -11.373 8.856 -4.924 1.00 98.62 87 TRP A N 1
ATOM 710 C CA . TRP A 1 87 ? -10.838 10.007 -4.194 1.00 98.62 87 TRP A CA 1
ATOM 711 C C . TRP A 1 87 ? -9.309 9.995 -4.157 1.00 98.62 87 TRP A C 1
ATOM 713 O O . TRP A 1 87 ? -8.706 11.033 -4.421 1.00 98.62 87 TRP A O 1
ATOM 723 N N . PHE A 1 88 ? -8.677 8.841 -3.923 1.00 98.44 88 PHE A N 1
ATOM 724 C CA . PHE A 1 88 ? -7.217 8.715 -4.001 1.00 98.44 88 PHE A CA 1
ATOM 725 C C . PHE A 1 88 ? -6.693 8.928 -5.429 1.00 98.44 88 PHE A C 1
ATOM 727 O O . PHE A 1 88 ? -5.746 9.692 -5.632 1.00 98.44 88 PHE A O 1
ATOM 734 N N . LEU A 1 89 ? -7.338 8.322 -6.432 1.00 96.12 89 LEU A N 1
ATOM 735 C CA . LEU A 1 89 ? -6.929 8.443 -7.834 1.00 96.12 89 LEU A CA 1
ATOM 736 C C . LEU A 1 89 ? -6.969 9.900 -8.319 1.00 96.12 89 LEU A C 1
ATOM 738 O O . LEU A 1 89 ? -6.022 10.366 -8.954 1.00 96.12 89 LEU A O 1
ATOM 742 N N . GLN A 1 90 ? -8.032 10.631 -7.979 1.00 97.25 90 GLN A N 1
ATOM 743 C CA . GLN A 1 90 ? -8.262 12.011 -8.420 1.00 97.25 90 GLN A CA 1
ATOM 744 C C . GLN A 1 90 ? -7.520 13.061 -7.578 1.00 97.25 90 GLN A C 1
ATOM 746 O O . GLN A 1 90 ? -7.416 14.212 -8.002 1.00 97.25 90 GLN A O 1
ATOM 751 N N . ASN A 1 91 ? -7.006 12.708 -6.394 1.00 98.38 91 ASN A N 1
ATOM 752 C CA . ASN A 1 91 ? -6.297 13.657 -5.537 1.00 98.38 91 ASN A CA 1
ATOM 753 C C . ASN A 1 91 ? -4.991 14.137 -6.215 1.00 98.38 91 ASN A C 1
ATOM 755 O O . ASN A 1 91 ? -4.256 13.315 -6.755 1.00 98.38 91 ASN A O 1
ATOM 759 N N . PRO A 1 92 ? -4.652 15.437 -6.214 1.00 97.38 92 PRO A N 1
ATOM 760 C CA . PRO A 1 92 ? -3.475 15.942 -6.929 1.00 97.38 92 PRO A CA 1
ATOM 761 C C . PRO A 1 92 ? -2.130 15.541 -6.302 1.00 97.38 92 PRO A C 1
ATOM 763 O O . PRO A 1 92 ? -1.099 15.661 -6.966 1.00 97.38 92 PRO A O 1
ATOM 766 N N . SER A 1 93 ? -2.112 15.071 -5.049 1.00 98.06 93 SER A N 1
ATOM 767 C CA . SER A 1 93 ? -0.878 14.667 -4.375 1.00 98.06 93 SER A CA 1
ATOM 768 C C . SER A 1 93 ? -0.207 13.501 -5.096 1.00 98.06 93 SER A C 1
ATOM 770 O O . SER A 1 93 ? -0.840 12.481 -5.401 1.00 98.06 93 SER A O 1
ATOM 772 N N . LYS A 1 94 ? 1.114 13.608 -5.279 1.00 97.50 94 LYS A N 1
ATOM 773 C CA . LYS A 1 94 ? 1.959 12.517 -5.791 1.00 97.50 94 LYS A CA 1
ATOM 774 C C . LYS A 1 94 ? 2.004 11.316 -4.843 1.00 97.50 94 LYS A C 1
ATOM 776 O O . LYS A 1 94 ? 2.294 10.213 -5.285 1.00 97.50 94 LYS A O 1
ATOM 781 N N . CYS A 1 95 ? 1.689 11.522 -3.566 1.00 97.62 95 CYS A N 1
ATOM 782 C CA . CYS A 1 95 ? 1.743 10.490 -2.535 1.00 97.62 95 CYS A CA 1
ATOM 783 C C . CYS A 1 95 ? 0.459 9.663 -2.440 1.00 97.62 95 CYS A C 1
ATOM 785 O O . CYS A 1 95 ? 0.449 8.622 -1.791 1.00 97.62 95 CYS A O 1
ATOM 787 N N . SER A 1 96 ? -0.626 10.112 -3.082 1.00 98.31 96 SER A N 1
ATOM 788 C CA . SER A 1 96 ? -1.958 9.517 -2.915 1.00 98.31 96 SER A CA 1
ATOM 789 C C . SER A 1 96 ? -2.003 8.015 -3.213 1.00 98.31 96 SER A C 1
ATOM 791 O O . SER A 1 96 ? -2.672 7.287 -2.489 1.00 98.31 96 SER A O 1
ATOM 793 N N . ASN A 1 97 ? -1.250 7.520 -4.197 1.00 97.94 97 ASN A N 1
ATOM 794 C CA . ASN A 1 97 ? -1.222 6.088 -4.499 1.00 97.94 97 ASN A CA 1
ATOM 795 C C . ASN A 1 97 ? -0.605 5.249 -3.360 1.00 97.94 97 ASN A C 1
ATOM 797 O O . ASN A 1 97 ? -1.213 4.288 -2.900 1.00 97.94 97 ASN A O 1
ATOM 801 N N . TYR A 1 98 ? 0.557 5.638 -2.830 1.00 98.19 98 TYR A N 1
ATOM 802 C CA . TYR A 1 98 ? 1.178 4.914 -1.711 1.00 98.19 98 TYR A CA 1
ATOM 803 C C . TYR A 1 98 ? 0.442 5.126 -0.383 1.00 98.19 98 TYR A C 1
ATOM 805 O O . TYR A 1 98 ? 0.354 4.207 0.430 1.00 98.19 98 TYR A O 1
ATOM 813 N N . ALA A 1 99 ? -0.170 6.296 -0.186 1.00 98.38 99 ALA A N 1
ATOM 814 C CA . ALA A 1 99 ? -1.058 6.535 0.946 1.00 98.38 99 ALA A CA 1
ATOM 815 C C . ALA A 1 99 ? -2.277 5.590 0.914 1.00 98.38 99 ALA A C 1
ATOM 817 O O . ALA A 1 99 ? -2.672 5.074 1.961 1.00 98.38 99 ALA A O 1
ATOM 818 N N . TYR A 1 100 ? -2.842 5.333 -0.272 1.00 98.31 100 TYR A N 1
ATOM 819 C CA . TYR A 1 100 ? -3.933 4.373 -0.463 1.00 98.31 100 TYR A CA 1
ATOM 820 C C . TYR A 1 100 ? -3.511 2.942 -0.113 1.00 98.31 100 TYR A C 1
ATOM 822 O O . TYR A 1 100 ? -4.233 2.255 0.602 1.00 98.31 100 TYR A O 1
ATOM 830 N N . LEU A 1 101 ? -2.321 2.515 -0.548 1.00 97.81 101 LEU A N 1
ATOM 831 C CA . LEU A 1 101 ? -1.789 1.175 -0.266 1.00 97.81 101 LEU A CA 1
ATOM 832 C C . LEU A 1 101 ? -1.575 0.908 1.237 1.00 97.81 101 LEU A C 1
ATOM 834 O O . LEU A 1 101 ? -1.716 -0.229 1.684 1.00 97.81 101 LEU A O 1
ATOM 838 N N . LEU A 1 102 ? -1.292 1.947 2.029 1.00 98.06 102 LEU A N 1
ATOM 839 C CA . LEU A 1 102 ? -1.194 1.859 3.492 1.00 98.06 102 LEU A CA 1
ATOM 840 C C . LEU A 1 102 ? -2.546 1.897 4.219 1.00 98.06 102 LEU A C 1
ATOM 842 O O . LEU A 1 102 ? -2.605 1.557 5.399 1.00 98.06 102 LEU A O 1
ATOM 846 N N . LEU A 1 103 ? -3.614 2.354 3.556 1.00 98.44 103 LEU A N 1
ATOM 847 C CA . LEU A 1 103 ? -4.843 2.810 4.209 1.00 98.44 103 LEU A CA 1
ATOM 848 C C . LEU A 1 103 ? -5.442 1.772 5.160 1.00 98.44 103 LEU A C 1
ATOM 850 O O . LEU A 1 103 ? -5.795 2.120 6.283 1.00 98.44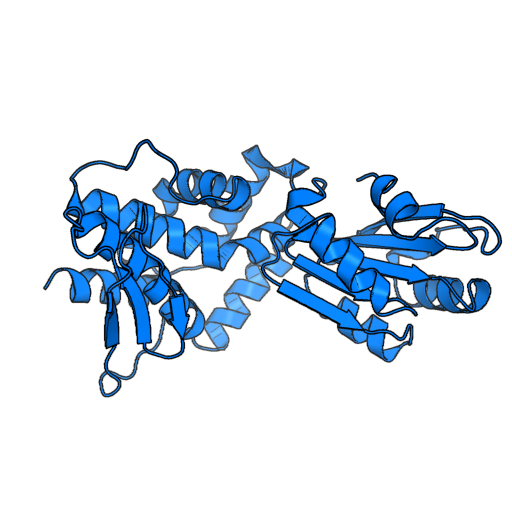 103 LEU A O 1
ATOM 854 N N . ASN A 1 104 ? -5.564 0.520 4.716 1.00 97.69 104 ASN A N 1
ATOM 855 C CA . ASN A 1 104 ? -6.236 -0.518 5.496 1.00 97.69 104 ASN A CA 1
ATOM 856 C C . ASN A 1 104 ? -5.497 -0.787 6.823 1.00 97.69 104 ASN A C 1
ATOM 858 O O . ASN A 1 104 ? -6.074 -0.619 7.895 1.00 97.69 104 ASN A O 1
ATOM 862 N N . GLU A 1 105 ? -4.195 -1.079 6.758 1.00 97.88 105 GLU A N 1
ATOM 863 C CA . GLU A 1 105 ? -3.328 -1.288 7.932 1.00 97.88 105 GLU A CA 1
ATOM 864 C C . GLU A 1 105 ? -3.262 -0.072 8.849 1.00 97.88 105 GLU A C 1
ATOM 866 O O . GLU A 1 105 ? -3.352 -0.195 10.071 1.00 97.88 105 GLU A O 1
ATOM 871 N N . VAL A 1 106 ? -3.139 1.125 8.275 1.00 98.56 106 VAL A N 1
ATOM 872 C CA . VAL A 1 106 ? -3.050 2.359 9.056 1.00 98.56 106 VAL A CA 1
ATOM 873 C C . VAL A 1 106 ? -4.348 2.636 9.806 1.00 98.56 106 VAL A C 1
ATOM 875 O O . VAL A 1 106 ? -4.300 3.025 10.974 1.00 98.56 106 VAL A O 1
ATOM 878 N N . LEU A 1 107 ? -5.506 2.420 9.178 1.00 98.75 107 LEU A N 1
ATOM 879 C CA . LEU A 1 107 ? -6.793 2.607 9.843 1.00 98.75 107 LEU A CA 1
ATOM 880 C C . LEU A 1 107 ? -7.051 1.513 10.883 1.00 98.75 107 LEU A C 1
ATOM 882 O O . LEU A 1 107 ? -7.415 1.855 12.006 1.00 98.75 107 LEU A O 1
ATOM 886 N N . ALA A 1 108 ? -6.801 0.239 10.572 1.00 98.31 108 ALA A N 1
ATOM 887 C CA . ALA A 1 108 ? -6.916 -0.842 11.551 1.00 98.31 108 ALA A CA 1
ATOM 888 C C . ALA A 1 108 ? -6.033 -0.573 12.783 1.00 98.31 108 ALA A C 1
ATOM 890 O O . ALA A 1 108 ? -6.523 -0.631 13.914 1.00 98.31 108 ALA A O 1
ATOM 891 N N . THR A 1 109 ? -4.794 -0.114 12.566 1.00 98.62 109 THR A N 1
ATOM 892 C CA . THR A 1 109 ? -3.855 0.252 13.639 1.00 98.62 109 THR A CA 1
ATOM 893 C C . THR A 1 109 ? -4.359 1.453 14.438 1.00 98.62 109 THR A C 1
ATOM 895 O O . THR A 1 109 ? -4.389 1.422 15.669 1.00 98.62 109 THR A O 1
ATOM 898 N N . ALA A 1 110 ? -4.774 2.532 13.769 1.00 98.69 110 ALA A N 1
ATOM 899 C CA . ALA A 1 110 ? -5.222 3.750 14.444 1.00 98.69 110 ALA A CA 1
ATOM 900 C C . ALA A 1 110 ? -6.513 3.530 15.252 1.00 98.69 110 ALA A C 1
ATOM 902 O O . ALA A 1 110 ? -6.688 4.142 16.310 1.00 98.69 110 ALA A O 1
ATOM 903 N N . ILE A 1 111 ? -7.417 2.663 14.784 1.00 98.38 111 ILE A N 1
ATOM 904 C CA . ILE A 1 111 ? -8.673 2.364 15.479 1.00 98.38 111 ILE A CA 1
ATOM 905 C C . ILE A 1 111 ? -8.457 1.297 16.562 1.00 98.38 111 ILE A C 1
ATOM 907 O O . ILE A 1 111 ? -8.876 1.509 17.698 1.00 98.38 111 ILE A O 1
ATOM 911 N N . GLY A 1 112 ? -7.805 0.174 16.258 1.00 97.50 112 GLY A N 1
ATOM 912 C CA . GLY A 1 112 ? -7.530 -0.904 17.214 1.00 97.50 112 GLY A CA 1
ATOM 913 C C . GLY A 1 112 ? -6.488 -0.496 18.251 1.00 97.50 112 GLY A C 1
ATOM 914 O O . GLY A 1 112 ? -6.798 -0.287 19.425 1.00 97.50 112 GLY A O 1
ATOM 915 N N . ASN A 1 113 ? -5.249 -0.306 17.816 1.00 96.88 113 ASN A N 1
ATOM 916 C CA . ASN A 1 113 ? -4.118 -0.077 18.720 1.00 96.88 113 ASN A CA 1
ATOM 917 C C . ASN A 1 113 ? -4.044 1.373 19.234 1.00 96.88 113 ASN A C 1
ATOM 919 O O . ASN A 1 113 ? -3.439 1.621 20.272 1.00 96.88 113 ASN A O 1
ATOM 923 N N . GLY A 1 114 ? -4.701 2.320 18.557 1.00 97.62 114 GLY A N 1
ATOM 924 C CA . GLY A 1 114 ? -4.873 3.698 19.028 1.00 97.62 114 GLY A CA 1
ATOM 925 C C . GLY A 1 114 ? -6.161 3.896 19.834 1.00 97.62 114 GLY A C 1
ATOM 926 O O . GLY A 1 114 ? -6.138 3.997 21.063 1.00 97.62 114 GLY A O 1
ATOM 927 N N . TYR A 1 115 ? -7.304 3.976 19.143 1.00 97.94 115 TYR A N 1
ATOM 928 C CA . TYR A 1 115 ? -8.578 4.389 19.749 1.00 97.94 115 TYR A CA 1
ATOM 929 C C . TYR A 1 115 ? -9.084 3.389 20.790 1.00 97.94 115 TYR A C 1
ATOM 931 O O . TYR A 1 115 ? -9.376 3.779 21.919 1.00 97.94 115 TYR A O 1
ATOM 939 N N . VAL A 1 116 ? -9.199 2.103 20.446 1.00 97.38 116 VAL A N 1
ATOM 940 C CA . VAL A 1 116 ? -9.693 1.080 21.380 1.00 97.38 116 VAL A CA 1
ATOM 941 C C . VAL A 1 116 ? -8.762 0.981 22.583 1.00 97.38 116 VAL A C 1
ATOM 943 O O . VAL A 1 116 ? -9.257 1.015 23.710 1.00 97.38 116 VAL A O 1
ATOM 946 N N . TYR A 1 117 ? -7.445 0.934 22.362 1.00 96.25 117 TYR A N 1
ATOM 947 C CA . TYR A 1 117 ? -6.464 0.933 23.448 1.00 96.25 117 TYR A CA 1
ATOM 948 C C . TYR A 1 117 ? -6.670 2.116 24.406 1.00 96.25 117 TYR A C 1
ATOM 950 O O . TYR A 1 117 ? -6.799 1.897 25.613 1.00 96.25 117 TYR A O 1
ATOM 958 N N . GLU A 1 118 ? -6.773 3.349 23.886 1.00 96.75 118 GLU A N 1
ATOM 959 C CA . GLU A 1 118 ? -7.002 4.554 24.700 1.00 96.75 118 GLU A CA 1
ATOM 960 C C . GLU A 1 118 ? -8.297 4.442 25.511 1.00 96.75 118 GLU A C 1
ATOM 962 O O . GLU A 1 118 ? -8.331 4.788 26.691 1.00 96.75 118 GLU A O 1
ATOM 967 N N . GLN A 1 119 ? -9.367 3.923 24.907 1.00 95.69 119 GLN A N 1
ATOM 968 C CA . GLN A 1 119 ? -10.647 3.748 25.595 1.00 95.69 119 GLN A CA 1
ATOM 969 C C . GLN A 1 119 ? -10.613 2.650 26.678 1.00 95.69 119 GLN A C 1
ATOM 971 O O . GLN A 1 119 ? -11.454 2.664 27.582 1.00 95.69 119 GLN A O 1
ATOM 976 N N . LEU A 1 120 ? -9.691 1.687 26.590 1.00 94.31 120 LEU A N 1
ATOM 977 C CA . LEU A 1 120 ? -9.508 0.641 27.601 1.00 94.31 120 LEU A CA 1
ATOM 978 C C . LEU A 1 120 ? -8.607 1.111 28.751 1.00 94.31 120 LEU A C 1
ATOM 980 O O . LEU A 1 120 ? -8.968 0.907 29.909 1.00 94.31 120 LEU A O 1
ATOM 984 N N . HIS A 1 121 ? -7.503 1.798 28.441 1.00 93.19 121 HIS A N 1
ATOM 985 C CA . HIS A 1 121 ? -6.463 2.174 29.410 1.00 93.19 121 HIS A CA 1
ATOM 986 C C . HIS A 1 121 ? -6.593 3.604 29.961 1.00 93.19 121 HIS A C 1
ATOM 988 O O . HIS A 1 121 ? -5.992 3.934 30.982 1.00 93.19 121 HIS A O 1
ATOM 994 N N . GLY A 1 122 ? -7.378 4.465 29.310 1.00 94.44 122 GLY A N 1
ATOM 995 C CA . GLY A 1 122 ? -7.548 5.877 29.671 1.00 94.44 122 GLY A CA 1
ATOM 996 C C . GLY A 1 122 ? -6.451 6.807 29.137 1.00 94.44 122 GLY A C 1
ATOM 997 O O . GLY A 1 122 ? -6.543 8.020 29.317 1.00 94.44 122 GLY A O 1
ATOM 998 N N . ASN A 1 123 ? -5.428 6.265 28.478 1.00 94.88 123 ASN A N 1
ATOM 999 C CA . ASN A 1 123 ? -4.359 7.000 27.812 1.00 94.88 123 ASN A CA 1
ATOM 1000 C C . ASN A 1 123 ? -3.872 6.246 26.566 1.00 94.88 123 ASN A C 1
ATOM 1002 O O . ASN A 1 123 ? -4.055 5.038 26.442 1.00 94.88 123 ASN A O 1
ATOM 1006 N N . LEU A 1 124 ? -3.245 6.970 25.637 1.00 94.94 124 LEU A N 1
ATOM 1007 C CA . LEU A 1 124 ? -2.598 6.356 24.479 1.00 94.94 124 LEU A CA 1
ATOM 1008 C C . LEU A 1 124 ? -1.367 5.558 24.897 1.00 94.94 124 LEU A C 1
ATOM 1010 O O . LEU A 1 124 ? -0.627 5.969 25.800 1.00 94.94 124 LEU A O 1
ATOM 1014 N N . ASP A 1 125 ? -1.114 4.468 24.177 1.00 92.69 125 ASP A N 1
ATOM 1015 C CA . ASP A 1 125 ? 0.170 3.793 24.256 1.00 92.69 125 ASP A CA 1
ATOM 1016 C C . ASP A 1 125 ? 1.274 4.718 23.723 1.00 92.69 125 ASP A C 1
ATOM 1018 O O . ASP A 1 125 ? 1.160 5.301 22.640 1.00 92.69 125 ASP A O 1
ATOM 1022 N N . LYS A 1 126 ? 2.340 4.860 24.513 1.00 92.62 126 LYS A N 1
ATOM 1023 C CA . LYS A 1 126 ? 3.537 5.633 24.160 1.00 92.62 126 LYS A CA 1
ATOM 1024 C C . LYS A 1 126 ? 4.526 4.813 23.332 1.00 92.62 126 LYS A C 1
ATOM 1026 O O . LYS A 1 126 ? 5.417 5.404 22.724 1.00 92.62 126 LYS A O 1
ATOM 1031 N N . GLY A 1 127 ? 4.403 3.487 23.365 1.00 93.94 127 GLY A N 1
ATOM 1032 C CA . GLY A 1 127 ? 5.200 2.558 22.581 1.00 93.94 127 GLY A CA 1
ATOM 1033 C C . GLY A 1 127 ? 4.797 2.536 21.112 1.00 93.94 127 GLY A C 1
ATOM 1034 O O . GLY A 1 127 ? 4.048 3.387 20.630 1.00 93.94 127 GLY A O 1
ATOM 1035 N N . GLU A 1 128 ? 5.333 1.565 20.386 1.00 94.81 128 GLU A N 1
ATOM 1036 C CA . GLU A 1 128 ? 4.993 1.323 18.987 1.00 94.81 128 GLU A CA 1
ATOM 1037 C C . GLU A 1 128 ? 3.648 0.600 18.891 1.00 94.81 128 GLU A C 1
ATOM 1039 O O . GLU A 1 128 ? 3.415 -0.389 19.577 1.00 94.81 128 GLU A O 1
ATOM 1044 N N . TRP A 1 129 ? 2.764 1.100 18.030 1.00 96.50 129 TRP A N 1
ATOM 1045 C CA . TRP A 1 129 ? 1.452 0.508 17.763 1.00 96.50 129 TRP A CA 1
ATOM 1046 C C . TRP A 1 129 ? 1.524 -0.576 16.691 1.00 96.50 129 TRP A C 1
ATOM 1048 O O . TRP A 1 129 ? 0.613 -1.390 16.582 1.00 96.50 129 TRP A O 1
ATOM 1058 N N . TYR A 1 130 ? 2.580 -0.564 15.880 1.00 95.31 130 TYR A N 1
ATOM 1059 C CA . TYR A 1 130 ? 2.813 -1.530 14.817 1.00 95.31 130 TYR A CA 1
ATOM 1060 C C . TYR A 1 130 ? 4.322 -1.725 14.625 1.00 95.31 130 TYR A C 1
ATOM 1062 O O . TYR A 1 130 ? 5.112 -0.826 14.912 1.00 95.31 130 TYR A O 1
ATOM 1070 N N . ASN A 1 131 ? 4.743 -2.898 14.157 1.00 92.56 131 ASN A N 1
ATOM 1071 C CA . ASN A 1 131 ? 6.166 -3.233 14.015 1.00 92.56 131 ASN A CA 1
ATOM 1072 C C . ASN A 1 131 ? 6.833 -2.550 12.809 1.00 92.56 131 ASN A C 1
ATOM 1074 O O . ASN A 1 131 ? 8.034 -2.286 12.833 1.00 92.56 131 ASN A O 1
ATOM 1078 N N . LEU A 1 132 ? 6.070 -2.266 11.754 1.00 94.00 132 LEU A N 1
ATOM 1079 C CA . LEU A 1 132 ? 6.565 -1.548 10.589 1.00 94.00 132 LEU A CA 1
ATOM 1080 C C . LEU A 1 132 ? 6.550 -0.033 10.788 1.00 94.00 132 LEU A C 1
ATOM 1082 O O . LEU A 1 132 ? 5.480 0.529 11.050 1.00 94.00 132 LEU A O 1
ATOM 1086 N N . PRO A 1 133 ? 7.687 0.650 10.546 1.00 96.25 133 PRO A N 1
ATOM 1087 C CA . PRO A 1 133 ? 7.802 2.089 10.756 1.00 96.25 133 PRO A CA 1
ATOM 1088 C C . PRO A 1 133 ? 6.752 2.905 9.997 1.00 96.25 133 PRO A C 1
ATOM 1090 O O . PRO A 1 133 ? 6.137 3.786 10.588 1.00 96.25 133 PRO A O 1
ATOM 1093 N N . TYR A 1 134 ? 6.502 2.580 8.724 1.00 97.56 134 TYR A N 1
ATOM 1094 C CA . TYR A 1 134 ? 5.576 3.324 7.862 1.00 97.56 134 TYR A CA 1
ATOM 1095 C C . TYR A 1 134 ? 4.133 3.306 8.384 1.00 97.56 134 TYR A C 1
ATOM 1097 O O . TYR A 1 134 ? 3.493 4.352 8.491 1.00 97.56 134 TYR A O 1
ATOM 1105 N N . ILE A 1 135 ? 3.639 2.121 8.763 1.00 98.12 135 ILE A N 1
ATOM 1106 C CA . ILE A 1 135 ? 2.285 1.943 9.306 1.00 98.12 135 ILE A CA 1
ATOM 1107 C C . ILE A 1 135 ? 2.194 2.591 10.686 1.00 98.12 135 ILE A C 1
ATOM 1109 O O . ILE A 1 135 ? 1.288 3.382 10.933 1.00 98.12 135 ILE A O 1
ATOM 1113 N N . ASN A 1 136 ? 3.159 2.314 11.568 1.00 98.12 136 ASN A N 1
ATOM 1114 C CA . ASN A 1 136 ? 3.170 2.850 12.927 1.00 98.12 136 ASN A CA 1
ATOM 1115 C C . ASN A 1 136 ? 3.182 4.384 12.953 1.00 98.12 136 ASN A C 1
ATOM 1117 O O . ASN A 1 136 ? 2.382 4.997 13.662 1.00 98.12 136 ASN A O 1
ATOM 1121 N N . GLN A 1 137 ? 4.080 5.006 12.183 1.00 98.12 137 GLN A N 1
ATOM 1122 C CA . GLN A 1 137 ? 4.214 6.461 12.151 1.00 98.12 137 GLN A CA 1
ATOM 1123 C C . GLN A 1 137 ? 2.949 7.104 11.585 1.00 98.12 137 GLN A C 1
ATOM 1125 O O . GLN A 1 137 ? 2.362 7.961 12.247 1.00 98.12 137 GLN A O 1
ATOM 1130 N N . LEU A 1 138 ? 2.473 6.648 10.421 1.00 98.56 138 LEU A N 1
ATOM 1131 C CA . LEU A 1 138 ? 1.294 7.253 9.810 1.00 98.56 138 LEU A CA 1
ATOM 1132 C C . LEU A 1 138 ? 0.037 7.031 10.663 1.00 98.56 138 LEU A C 1
ATOM 1134 O O . LEU A 1 138 ? -0.724 7.976 10.845 1.00 98.56 138 LEU A O 1
ATOM 1138 N N . ALA A 1 139 ? -0.154 5.850 11.265 1.00 98.69 139 ALA A N 1
ATOM 1139 C CA . ALA A 1 139 ? -1.281 5.568 12.165 1.00 98.69 139 ALA A CA 1
ATOM 1140 C C . ALA A 1 139 ? -1.325 6.509 13.372 1.00 98.69 139 ALA A C 1
ATOM 1142 O O . ALA A 1 139 ? -2.382 7.072 13.672 1.00 98.69 139 ALA A O 1
ATOM 1143 N N . LYS A 1 140 ? -0.181 6.744 14.025 1.00 98.50 140 LYS A N 1
ATOM 1144 C CA . LYS A 1 140 ? -0.074 7.712 15.128 1.00 98.50 140 LYS A CA 1
ATOM 1145 C C . LYS A 1 140 ? -0.372 9.138 14.668 1.00 98.50 140 LYS A C 1
ATOM 1147 O O . LYS A 1 140 ? -0.997 9.907 15.396 1.00 98.50 140 LYS A O 1
ATOM 1152 N N . GLU A 1 141 ? 0.051 9.504 13.463 1.00 98.25 141 GLU A N 1
ATOM 1153 C CA . GLU A 1 141 ? -0.145 10.850 12.922 1.00 98.25 141 GLU A CA 1
ATOM 1154 C C . GLU A 1 141 ? -1.577 11.129 12.474 1.00 98.25 141 GLU A C 1
ATOM 1156 O O . GLU A 1 141 ? -2.065 12.242 12.677 1.00 98.25 141 GLU A O 1
ATOM 1161 N N . VAL A 1 142 ? -2.267 10.137 11.906 1.00 98.50 142 VAL A N 1
ATOM 1162 C CA . VAL A 1 142 ? -3.677 10.267 11.507 1.00 98.50 142 VAL A CA 1
ATOM 1163 C C . VAL A 1 142 ? -4.635 10.002 12.665 1.00 98.50 142 VAL A C 1
ATOM 1165 O O . VAL A 1 142 ? -5.824 10.308 12.557 1.00 98.50 142 VAL A O 1
ATOM 1168 N N . TYR A 1 143 ? -4.140 9.487 13.795 1.00 98.69 143 TYR A N 1
ATOM 1169 C CA . TYR A 1 143 ? -4.952 9.177 14.969 1.00 98.69 143 TYR A CA 1
ATOM 1170 C C . TYR A 1 143 ? -5.883 10.321 15.407 1.00 98.69 143 TYR A C 1
ATOM 1172 O O . TYR A 1 143 ? -7.067 10.050 15.612 1.00 98.69 143 TYR A O 1
ATOM 1180 N N . PRO A 1 144 ? -5.449 11.597 15.507 1.00 98.44 144 PRO A N 1
ATOM 1181 C CA . PRO A 1 144 ? -6.354 12.679 15.896 1.00 98.44 144 PRO A CA 1
ATOM 1182 C C . PRO A 1 144 ? -7.549 12.840 14.944 1.00 98.44 144 PRO A C 1
ATOM 1184 O O . PRO A 1 144 ? -8.666 13.096 15.396 1.00 98.44 144 PRO A O 1
ATOM 1187 N N . LEU A 1 145 ? -7.337 12.654 13.636 1.00 98.69 145 LEU A N 1
ATOM 1188 C CA . LEU A 1 145 ? -8.400 12.691 12.628 1.00 98.69 145 LEU A CA 1
ATOM 1189 C C . LEU A 1 145 ? -9.367 11.512 12.815 1.00 98.69 145 LEU A C 1
ATOM 1191 O O . LEU A 1 145 ? -10.581 11.718 12.884 1.00 98.69 145 LEU A O 1
ATOM 1195 N N . VAL A 1 146 ? -8.830 10.297 12.956 1.00 98.62 146 VAL A N 1
ATOM 1196 C CA . VAL A 1 146 ? -9.604 9.065 13.193 1.00 98.62 146 VAL A CA 1
ATOM 1197 C C . VAL A 1 146 ? -10.441 9.181 14.468 1.00 98.62 146 VAL A C 1
ATOM 1199 O O . VAL A 1 146 ? -11.653 8.970 14.443 1.00 98.62 146 VAL A O 1
ATOM 1202 N N . ALA A 1 147 ? -9.825 9.586 15.579 1.00 98.44 147 ALA A N 1
ATOM 1203 C CA . ALA A 1 147 ? -10.492 9.730 16.865 1.00 98.44 147 ALA A CA 1
ATOM 1204 C C . ALA A 1 147 ? -11.637 10.752 16.809 1.00 98.44 147 ALA A C 1
ATOM 1206 O O . ALA A 1 147 ? -12.694 10.506 17.392 1.00 98.44 147 ALA A O 1
ATOM 1207 N N . THR A 1 148 ? -11.461 11.869 16.094 1.00 98.56 148 THR A N 1
ATOM 1208 C CA . THR A 1 148 ? -12.532 12.853 15.872 1.00 98.56 148 THR A CA 1
ATOM 1209 C C . THR A 1 148 ? -13.694 12.242 15.095 1.00 98.56 148 THR A C 1
ATOM 1211 O O . THR A 1 148 ? -14.832 12.331 15.555 1.00 98.56 148 THR A O 1
ATOM 1214 N N . TYR A 1 149 ? -13.432 11.542 13.985 1.00 98.69 149 TYR A N 1
ATOM 1215 C CA . TYR A 1 149 ? -14.491 10.891 13.203 1.00 98.69 149 TYR A CA 1
ATOM 1216 C C . TYR A 1 149 ? -15.262 9.856 14.034 1.00 98.69 149 TYR A C 1
ATOM 1218 O O . TYR A 1 149 ? -16.493 9.869 14.054 1.00 98.69 149 TYR A O 1
ATOM 1226 N N . LEU A 1 150 ? -14.561 9.025 14.810 1.00 98.31 150 LEU A N 1
ATOM 1227 C CA . LEU A 1 150 ? -15.183 8.024 15.683 1.00 98.31 150 LEU A CA 1
ATOM 1228 C C . LEU A 1 150 ? -15.982 8.633 16.845 1.00 98.31 150 LEU A C 1
ATOM 1230 O O . LEU A 1 150 ? -16.974 8.041 17.286 1.00 98.31 150 LEU A O 1
ATOM 1234 N N . LYS A 1 151 ? -15.548 9.777 17.389 1.00 97.19 151 LYS A N 1
ATOM 1235 C CA . LYS A 1 151 ? -16.256 10.499 18.463 1.00 97.19 151 LYS A CA 1
ATOM 1236 C C . LYS A 1 151 ? -17.517 11.179 17.938 1.00 97.19 151 LYS A C 1
ATOM 1238 O O . LYS A 1 151 ? -18.551 11.100 18.595 1.00 97.19 151 LYS A O 1
ATOM 1243 N N . GLU A 1 152 ? -17.442 11.780 16.755 1.00 98.06 152 GLU A N 1
ATOM 1244 C CA . GLU A 1 152 ? -18.563 12.470 16.105 1.00 98.06 152 GLU A CA 1
ATOM 1245 C C . GLU A 1 152 ? -19.528 11.517 15.382 1.00 98.06 152 GLU A C 1
ATOM 1247 O O . GLU A 1 152 ? -20.580 11.947 14.918 1.00 98.06 152 GLU A O 1
ATOM 1252 N N . GLY A 1 153 ? -19.192 10.226 15.278 1.00 97.75 153 GLY A N 1
ATOM 1253 C CA . GLY A 1 153 ? -19.996 9.257 14.531 1.00 97.75 153 GLY A CA 1
ATOM 1254 C C . GLY A 1 153 ? -19.979 9.520 13.022 1.00 97.75 153 GLY A C 1
ATOM 1255 O O . GLY A 1 153 ? -20.951 9.233 12.324 1.00 97.75 153 GLY A O 1
ATOM 1256 N N . LYS A 1 154 ? -18.893 10.097 12.508 1.00 98.31 154 LYS A N 1
ATOM 1257 C CA . LYS A 1 154 ? -18.709 10.307 11.075 1.00 98.31 154 LYS A CA 1
ATOM 1258 C C . LYS A 1 154 ? -18.175 9.045 10.420 1.00 98.31 154 LYS A C 1
ATOM 1260 O O . LYS A 1 154 ? -17.330 8.341 10.970 1.00 98.31 154 LYS A O 1
ATOM 1265 N N . SER A 1 155 ? -18.655 8.810 9.212 1.00 98.38 155 SER A N 1
ATOM 1266 C CA . SER A 1 155 ? -18.105 7.805 8.318 1.00 98.38 155 SER A CA 1
ATOM 1267 C C . SER A 1 155 ? -16.963 8.372 7.486 1.00 98.38 155 SER A C 1
ATOM 1269 O O . SER A 1 155 ? -16.893 9.584 7.280 1.00 98.38 155 SER A O 1
ATOM 1271 N N . ILE A 1 156 ? -16.123 7.493 6.945 1.00 98.19 156 ILE A N 1
ATOM 1272 C CA . ILE A 1 156 ? -15.135 7.853 5.939 1.00 98.19 156 ILE A CA 1
ATOM 1273 C C . ILE A 1 156 ? -15.827 8.524 4.747 1.00 98.19 156 ILE A C 1
ATOM 1275 O O . ILE A 1 156 ? -16.852 8.064 4.223 1.00 98.19 156 ILE A O 1
ATOM 1279 N N . ASP A 1 157 ? -15.271 9.658 4.352 1.00 98.50 157 ASP A N 1
ATOM 1280 C CA . ASP A 1 157 ? -15.725 10.471 3.239 1.00 98.50 157 ASP A CA 1
ATOM 1281 C C . ASP A 1 157 ? -14.520 11.097 2.520 1.00 98.50 157 ASP A C 1
ATOM 1283 O O . ASP A 1 157 ? -13.358 10.860 2.869 1.00 98.50 157 ASP A O 1
ATOM 1287 N N . LYS A 1 158 ? -14.792 11.908 1.496 1.00 98.56 158 LYS A N 1
ATOM 1288 C CA . LYS A 1 158 ? -13.734 12.570 0.734 1.00 98.56 158 LYS A CA 1
ATOM 1289 C C . LYS A 1 158 ? -12.883 13.499 1.605 1.00 98.56 158 LYS A C 1
ATOM 1291 O O . LYS A 1 158 ? -11.673 13.561 1.413 1.00 98.56 158 LYS A O 1
ATOM 1296 N N . ALA A 1 159 ? -13.491 14.210 2.556 1.00 98.75 159 ALA A N 1
ATOM 1297 C CA . ALA A 1 159 ? -12.762 15.134 3.419 1.00 98.75 159 ALA A CA 1
ATOM 1298 C C . ALA A 1 159 ? -11.815 14.379 4.361 1.00 98.75 159 ALA A C 1
ATOM 1300 O O . ALA A 1 159 ? -10.699 14.842 4.600 1.00 98.75 159 ALA A O 1
ATOM 1301 N N . PHE A 1 160 ? -12.218 13.207 4.859 1.00 98.81 160 PHE A N 1
ATOM 1302 C CA . PHE A 1 160 ? -11.326 12.308 5.585 1.00 98.81 160 PHE A CA 1
ATOM 1303 C C . PHE A 1 160 ? -10.132 11.909 4.718 1.00 98.81 160 PHE A C 1
ATOM 1305 O O . PHE A 1 160 ? -8.991 12.097 5.136 1.00 98.81 160 PHE A O 1
ATOM 1312 N N . VAL A 1 161 ? -10.387 11.407 3.504 1.00 98.81 161 VAL A N 1
ATOM 1313 C CA . VAL A 1 161 ? -9.331 10.939 2.591 1.00 98.81 161 VAL A CA 1
ATOM 1314 C C . VAL A 1 161 ? -8.367 12.064 2.217 1.00 98.81 161 VAL A C 1
ATOM 1316 O O . VAL A 1 161 ? -7.156 11.865 2.276 1.00 98.81 161 VAL A O 1
ATOM 1319 N N . ASP A 1 162 ? -8.867 13.262 1.915 1.00 98.81 162 ASP A N 1
ATOM 1320 C CA . ASP A 1 162 ? -8.012 14.409 1.597 1.00 98.81 162 ASP A CA 1
ATOM 1321 C C . ASP A 1 162 ? -7.110 14.795 2.787 1.00 98.81 162 ASP A C 1
ATOM 1323 O O . ASP A 1 162 ? -5.924 15.063 2.595 1.00 98.81 162 ASP A O 1
ATOM 1327 N N . ASN A 1 163 ? -7.629 14.776 4.022 1.00 98.75 163 ASN A N 1
ATOM 1328 C CA . ASN A 1 163 ? -6.826 15.065 5.218 1.00 98.75 163 ASN A CA 1
ATOM 1329 C C . ASN A 1 163 ? -5.847 13.935 5.568 1.00 98.75 163 ASN A C 1
ATOM 1331 O O . ASN A 1 163 ? -4.744 14.209 6.038 1.00 98.75 163 ASN A O 1
ATOM 1335 N N . TYR A 1 164 ? -6.220 12.681 5.317 1.00 98.81 164 TYR A N 1
ATOM 1336 C CA . TYR A 1 164 ? -5.336 11.526 5.458 1.00 98.81 164 TYR A CA 1
ATOM 1337 C C . TYR A 1 164 ? -4.145 11.616 4.490 1.00 98.81 164 TYR A C 1
ATOM 1339 O O . TYR A 1 164 ? -2.994 11.504 4.910 1.00 98.81 164 TYR A O 1
ATOM 1347 N N . ILE A 1 165 ? -4.405 11.903 3.207 1.0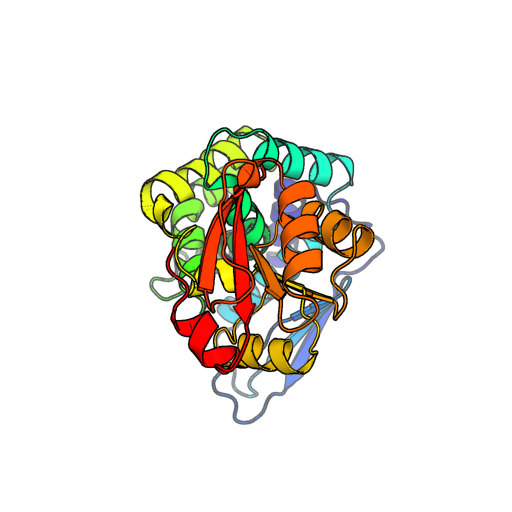0 98.75 165 ILE A N 1
ATOM 1348 C CA . ILE A 1 165 ? -3.354 12.099 2.193 1.00 98.75 165 ILE A CA 1
ATOM 1349 C C . ILE A 1 165 ? -2.464 13.282 2.574 1.00 98.75 165 ILE A C 1
ATOM 1351 O O . ILE A 1 165 ? -1.244 13.194 2.460 1.00 98.75 165 ILE A O 1
ATOM 1355 N N . LYS A 1 166 ? -3.058 14.374 3.064 1.00 98.50 166 LYS A N 1
ATOM 1356 C CA . LYS A 1 166 ? -2.313 15.547 3.526 1.00 98.50 166 LYS A CA 1
ATOM 1357 C C . LYS A 1 166 ? -1.361 15.211 4.680 1.00 98.50 166 LYS A C 1
ATOM 1359 O O . LYS A 1 166 ? -0.216 15.648 4.650 1.00 98.50 166 LYS A O 1
ATOM 1364 N N . ALA A 1 167 ? -1.801 14.413 5.656 1.00 98.12 167 ALA A N 1
ATOM 1365 C CA . ALA A 1 167 ? -0.950 13.981 6.766 1.00 98.12 167 ALA A CA 1
ATOM 1366 C C . ALA A 1 167 ? 0.268 13.174 6.282 1.00 98.12 167 ALA A C 1
ATOM 1368 O O . ALA A 1 167 ? 1.375 13.411 6.763 1.00 98.12 167 ALA A O 1
ATOM 1369 N N . TYR A 1 168 ? 0.078 12.292 5.292 1.00 98.31 168 TYR A N 1
ATOM 1370 C CA . TYR A 1 168 ? 1.185 11.610 4.615 1.00 98.31 168 TYR A CA 1
ATOM 1371 C C . TYR A 1 168 ? 2.103 12.629 3.926 1.00 98.31 168 TYR A C 1
ATOM 1373 O O . TYR A 1 168 ? 3.307 12.643 4.154 1.00 98.31 168 TYR A O 1
ATOM 1381 N N . GLU A 1 169 ? 1.559 13.490 3.066 1.00 97.56 169 GLU A N 1
ATOM 1382 C CA . GLU A 1 169 ? 2.357 14.373 2.207 1.00 97.56 169 GLU A CA 1
ATOM 1383 C C . GLU A 1 169 ? 3.194 15.388 2.998 1.00 97.56 169 GLU A C 1
ATOM 1385 O O . GLU A 1 169 ? 4.368 15.584 2.688 1.00 97.56 169 GLU A O 1
ATOM 1390 N N . GLU A 1 170 ? 2.635 16.010 4.037 1.00 96.81 170 GLU A N 1
ATOM 1391 C CA . GLU A 1 170 ? 3.317 17.080 4.778 1.00 96.81 170 GLU A CA 1
ATOM 1392 C C . GLU A 1 170 ? 4.563 16.602 5.536 1.00 96.81 170 GLU A C 1
ATOM 1394 O O . GLU A 1 170 ? 5.478 17.394 5.769 1.00 96.81 170 GLU A O 1
ATOM 1399 N N . LYS A 1 171 ? 4.609 15.324 5.922 1.00 94.81 171 LYS A N 1
ATOM 1400 C CA . LYS A 1 171 ? 5.686 14.765 6.753 1.00 94.81 171 LYS A CA 1
ATOM 1401 C C . LYS A 1 171 ? 6.533 13.726 6.031 1.00 94.81 171 LYS A C 1
ATOM 1403 O O . LYS A 1 171 ? 7.717 13.603 6.327 1.00 94.81 171 LYS A O 1
ATOM 1408 N N . HIS A 1 172 ? 5.942 13.037 5.057 1.00 97.00 172 HIS A N 1
ATOM 1409 C CA . HIS A 1 172 ? 6.473 11.802 4.487 1.00 97.00 172 HIS A CA 1
ATOM 1410 C C . HIS A 1 172 ? 6.464 11.783 2.957 1.00 97.00 172 HIS A C 1
ATOM 1412 O O . HIS A 1 172 ? 6.507 10.720 2.344 1.00 97.00 172 HIS A O 1
ATOM 1418 N N . ALA A 1 173 ? 6.468 12.949 2.299 1.00 96.69 173 ALA A N 1
ATOM 1419 C CA . ALA A 1 173 ? 6.473 13.034 0.834 1.00 96.69 173 ALA A CA 1
ATOM 1420 C C . ALA A 1 173 ? 7.583 12.211 0.150 1.00 96.69 173 ALA A C 1
ATOM 1422 O O . ALA A 1 173 ? 7.417 11.789 -0.992 1.00 96.69 173 ALA A O 1
ATOM 1423 N N . ASN 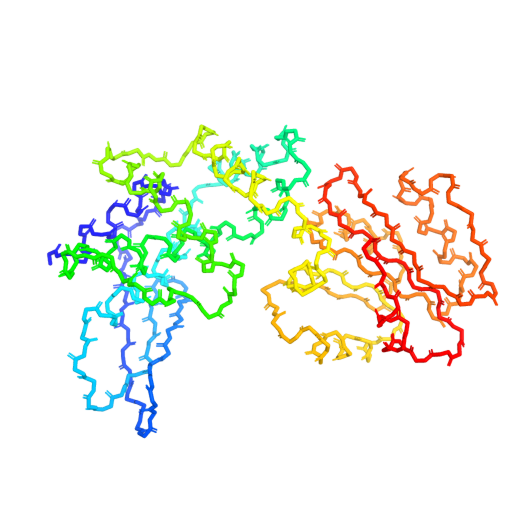A 1 174 ? 8.716 11.982 0.825 1.00 96.81 174 ASN A N 1
ATOM 1424 C CA . ASN A 1 174 ? 9.828 11.216 0.266 1.00 96.81 174 ASN A CA 1
ATOM 1425 C C . ASN A 1 174 ? 9.667 9.689 0.378 1.00 96.81 174 ASN A C 1
ATOM 1427 O O . ASN A 1 174 ? 10.400 8.968 -0.291 1.00 96.81 174 ASN A O 1
ATOM 1431 N N . TRP A 1 175 ? 8.705 9.167 1.143 1.00 97.56 175 TRP A N 1
ATOM 1432 C CA . TRP A 1 175 ? 8.499 7.716 1.256 1.00 97.56 175 TRP A CA 1
ATOM 1433 C C . TRP A 1 175 ? 8.204 7.048 -0.091 1.00 97.56 175 TRP A C 1
ATOM 1435 O O . TRP A 1 175 ? 8.576 5.897 -0.299 1.00 97.56 175 TRP A O 1
ATOM 1445 N N . ILE A 1 176 ? 7.648 7.785 -1.058 1.00 96.44 176 ILE A N 1
ATOM 1446 C CA . ILE A 1 176 ? 7.418 7.310 -2.437 1.00 96.44 176 ILE A CA 1
ATOM 1447 C C . ILE A 1 176 ? 8.713 6.976 -3.210 1.00 96.44 176 ILE A C 1
ATOM 1449 O O . ILE A 1 176 ? 8.655 6.482 -4.338 1.00 96.44 176 ILE A O 1
ATOM 1453 N N . ASN A 1 177 ? 9.870 7.287 -2.622 1.00 95.81 177 ASN A N 1
ATOM 1454 C CA . ASN A 1 177 ? 11.217 7.052 -3.136 1.00 95.81 177 ASN A CA 1
ATOM 1455 C C . ASN A 1 177 ? 12.014 6.077 -2.246 1.00 95.81 177 ASN A C 1
ATOM 1457 O O . ASN A 1 177 ? 13.159 5.742 -2.548 1.00 95.81 177 ASN A O 1
ATOM 1461 N N . GLU A 1 178 ? 11.449 5.618 -1.131 1.00 96.44 178 GLU A N 1
ATOM 1462 C CA . GLU A 1 178 ? 12.123 4.691 -0.229 1.00 96.44 178 GLU A CA 1
ATOM 1463 C C . GLU A 1 178 ? 11.830 3.259 -0.659 1.00 96.44 178 GLU A C 1
ATOM 1465 O O . GLU A 1 178 ? 10.698 2.790 -0.557 1.00 96.44 178 GLU A O 1
ATOM 1470 N N . LEU A 1 179 ? 12.855 2.553 -1.146 1.00 95.25 179 LEU A N 1
ATOM 1471 C CA . LEU A 1 179 ? 12.698 1.193 -1.671 1.00 95.25 179 LEU A CA 1
ATOM 1472 C C . LEU A 1 179 ? 12.076 0.240 -0.641 1.00 95.25 179 LEU A C 1
ATOM 1474 O O . LEU A 1 179 ? 11.225 -0.560 -1.011 1.00 95.25 179 LEU A O 1
ATOM 1478 N N . GLU A 1 180 ? 12.445 0.352 0.639 1.00 93.81 180 GLU A N 1
ATOM 1479 C CA . GLU A 1 180 ? 11.848 -0.449 1.719 1.00 93.81 180 GLU A CA 1
ATOM 1480 C C . GLU A 1 180 ? 10.332 -0.227 1.837 1.00 93.81 180 GLU A C 1
ATOM 1482 O O . GLU A 1 180 ? 9.579 -1.186 2.013 1.00 93.81 180 GLU A O 1
ATOM 1487 N N . HIS A 1 181 ? 9.866 1.013 1.659 1.00 95.75 181 HIS A N 1
ATOM 1488 C CA . HIS A 1 181 ? 8.442 1.328 1.635 1.00 95.75 181 HIS A CA 1
ATOM 1489 C C . HIS A 1 181 ? 7.770 0.767 0.382 1.00 95.75 181 HIS A C 1
ATOM 1491 O O . HIS A 1 181 ? 6.886 -0.087 0.459 1.00 95.75 181 HIS A O 1
ATOM 1497 N N . ILE A 1 182 ? 8.193 1.239 -0.790 1.00 96.56 182 ILE A N 1
ATOM 1498 C CA . ILE A 1 182 ? 7.447 1.027 -2.032 1.00 96.56 182 ILE A CA 1
ATOM 1499 C C . ILE A 1 182 ? 7.517 -0.428 -2.508 1.00 96.56 182 ILE A C 1
ATOM 1501 O O . ILE A 1 182 ? 6.576 -0.906 -3.140 1.00 96.56 182 ILE A O 1
ATOM 1505 N N . MET A 1 183 ? 8.576 -1.173 -2.166 1.00 96.38 183 MET A N 1
ATOM 1506 C CA . MET A 1 183 ? 8.689 -2.599 -2.505 1.00 96.38 183 MET A CA 1
ATOM 1507 C C . MET A 1 183 ? 7.814 -3.494 -1.624 1.00 96.38 183 MET A C 1
ATOM 1509 O O . MET A 1 183 ? 7.642 -4.670 -1.951 1.00 96.38 183 MET A O 1
ATOM 1513 N N . SER A 1 184 ? 7.194 -2.959 -0.568 1.00 95.81 184 SER A N 1
ATOM 1514 C CA . SER A 1 184 ? 6.153 -3.667 0.192 1.00 95.81 184 SER A CA 1
ATOM 1515 C C . SER A 1 184 ? 4.912 -3.971 -0.665 1.00 95.81 184 SER A C 1
ATOM 1517 O O . SER A 1 184 ? 4.161 -4.899 -0.352 1.00 95.81 184 SER A O 1
ATOM 1519 N N . TYR A 1 185 ? 4.738 -3.223 -1.764 1.00 97.31 185 TYR A N 1
ATOM 1520 C CA . TYR A 1 185 ? 3.630 -3.303 -2.715 1.00 97.31 185 TYR A CA 1
ATOM 1521 C C . TYR A 1 185 ? 4.178 -3.369 -4.141 1.00 97.31 185 TYR A C 1
ATOM 1523 O O . TYR A 1 185 ? 4.486 -2.339 -4.741 1.00 97.31 185 TYR A O 1
ATOM 1531 N N . ARG A 1 186 ? 4.335 -4.569 -4.702 1.00 97.62 186 ARG A N 1
ATOM 1532 C CA . ARG A 1 186 ? 5.104 -4.748 -5.945 1.00 97.62 186 ARG A CA 1
ATOM 1533 C C . ARG A 1 186 ? 4.434 -5.661 -6.964 1.00 97.62 186 ARG A C 1
ATOM 1535 O O . ARG A 1 186 ? 3.900 -6.708 -6.621 1.00 97.62 186 ARG A O 1
ATOM 1542 N N . PHE A 1 187 ? 4.546 -5.292 -8.231 1.00 98.62 187 PHE A N 1
ATOM 1543 C CA . PHE A 1 187 ? 4.269 -6.143 -9.377 1.00 98.62 187 PHE A CA 1
ATOM 1544 C C . PHE A 1 187 ? 5.588 -6.396 -10.106 1.00 98.62 187 PHE A C 1
ATOM 1546 O O . PHE A 1 187 ? 6.241 -5.443 -10.534 1.00 98.62 187 PHE A O 1
ATOM 1553 N N . ILE A 1 188 ? 5.989 -7.657 -10.260 1.00 98.50 188 ILE A N 1
ATOM 1554 C CA . ILE A 1 188 ? 7.253 -8.023 -10.912 1.00 98.50 188 ILE A CA 1
ATOM 1555 C C . ILE A 1 188 ? 6.991 -8.785 -12.214 1.00 98.50 188 ILE A C 1
ATOM 1557 O O . ILE A 1 188 ? 6.382 -9.849 -12.205 1.00 98.50 188 ILE A O 1
ATOM 1561 N N . LEU A 1 189 ? 7.518 -8.286 -13.328 1.00 98.62 189 LEU A N 1
ATOM 1562 C CA . LEU A 1 189 ? 7.665 -9.052 -14.565 1.00 98.62 189 LEU A CA 1
ATOM 1563 C C . LEU A 1 189 ? 9.133 -9.433 -14.741 1.00 98.62 189 LEU A C 1
ATOM 1565 O O . LEU A 1 189 ? 10.012 -8.577 -14.663 1.00 98.62 189 LEU A O 1
ATOM 1569 N N . SER A 1 190 ? 9.413 -10.707 -14.989 1.00 98.06 190 SER A N 1
ATOM 1570 C CA . SER A 1 190 ? 10.754 -11.189 -15.351 1.00 98.06 190 SER A CA 1
ATOM 1571 C C . SER A 1 190 ? 10.639 -12.329 -16.362 1.00 98.06 190 SER A C 1
ATOM 1573 O O . SER A 1 190 ? 9.561 -12.862 -16.539 1.00 98.06 190 SER A O 1
ATOM 1575 N N . HIS A 1 191 ? 11.722 -12.749 -17.016 1.00 96.38 191 HIS A N 1
ATOM 1576 C CA . HIS A 1 191 ? 11.766 -14.047 -17.712 1.00 96.38 191 HIS A CA 1
ATOM 1577 C C . HIS A 1 191 ? 12.202 -15.211 -16.813 1.00 96.38 191 HIS A C 1
ATOM 1579 O O . HIS A 1 191 ? 12.319 -16.344 -17.289 1.00 96.38 191 HIS A O 1
ATOM 1585 N N . GLN A 1 192 ? 12.558 -14.933 -15.557 1.00 94.88 192 GLN A N 1
ATOM 1586 C CA . GLN A 1 192 ? 13.120 -15.907 -14.627 1.00 94.88 192 GLN A CA 1
ATOM 1587 C C . GLN A 1 192 ? 12.369 -15.855 -13.298 1.00 94.88 192 GLN A C 1
ATOM 1589 O O . GLN A 1 192 ? 12.473 -14.891 -12.544 1.00 94.88 192 GLN A O 1
ATOM 1594 N N . GLN A 1 193 ? 11.662 -16.936 -12.961 1.00 94.75 193 GLN A N 1
ATOM 1595 C CA . GLN A 1 193 ? 10.933 -17.031 -11.690 1.00 94.75 193 GLN A CA 1
ATOM 1596 C C . GLN A 1 193 ? 11.846 -16.917 -10.458 1.00 94.75 193 GLN A C 1
ATOM 1598 O O . GLN A 1 193 ? 11.406 -16.480 -9.394 1.00 94.75 193 GLN A O 1
ATOM 1603 N N . SER A 1 194 ? 13.126 -17.286 -10.583 1.00 95.31 194 SER A N 1
ATOM 1604 C CA . SER A 1 194 ? 14.113 -17.160 -9.504 1.00 95.31 194 SER A CA 1
ATOM 1605 C C . SER A 1 194 ? 14.306 -15.718 -9.034 1.00 95.31 194 SER A C 1
ATOM 1607 O O . SER A 1 194 ? 14.615 -15.510 -7.861 1.00 95.31 194 SER A O 1
ATOM 1609 N N . ASP A 1 195 ? 14.059 -14.726 -9.895 1.00 95.81 195 ASP A N 1
ATOM 1610 C CA . ASP A 1 195 ? 14.168 -13.312 -9.526 1.00 95.81 195 ASP A CA 1
ATOM 1611 C C . ASP A 1 195 ? 13.166 -12.922 -8.436 1.00 95.81 195 ASP A C 1
ATOM 1613 O O . ASP A 1 195 ? 13.457 -12.083 -7.585 1.00 95.81 195 ASP A O 1
ATOM 1617 N N . PHE A 1 196 ? 12.008 -13.581 -8.381 1.00 95.62 196 PHE A N 1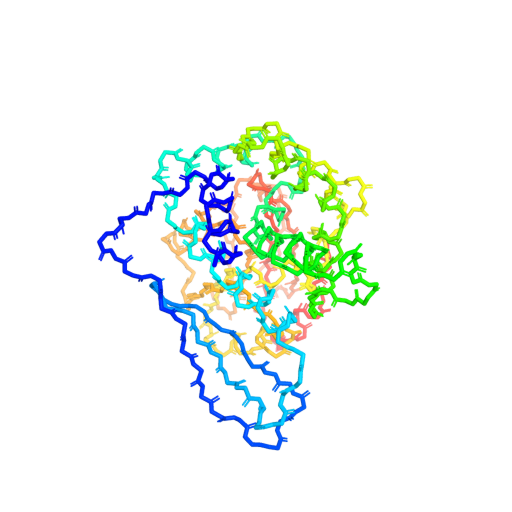
ATOM 1618 C CA . PHE A 1 196 ? 10.984 -13.314 -7.371 1.00 95.62 196 PHE A CA 1
ATOM 1619 C C . PHE A 1 196 ? 11.479 -13.624 -5.953 1.00 95.62 196 PHE A C 1
ATOM 1621 O O . PHE A 1 196 ? 11.122 -12.928 -5.001 1.00 95.62 196 PHE A O 1
ATOM 1628 N N . ASN A 1 197 ? 12.336 -14.638 -5.805 1.00 95.56 197 ASN A N 1
ATOM 1629 C CA . ASN A 1 197 ? 12.942 -14.978 -4.518 1.00 95.56 197 ASN A CA 1
ATOM 1630 C C . ASN A 1 197 ? 13.970 -13.936 -4.073 1.00 95.56 197 ASN A C 1
ATOM 1632 O O . ASN A 1 197 ? 14.088 -13.689 -2.876 1.00 95.56 197 ASN A O 1
ATOM 1636 N N . ILE A 1 198 ? 14.654 -13.280 -5.013 1.00 95.56 198 ILE A N 1
ATOM 1637 C CA . ILE A 1 198 ? 15.602 -12.203 -4.703 1.00 95.56 198 ILE A CA 1
ATOM 1638 C C . ILE A 1 198 ? 14.857 -11.027 -4.063 1.00 95.56 198 ILE A C 1
ATOM 1640 O O . ILE A 1 198 ? 15.287 -10.522 -3.030 1.00 95.56 198 ILE A O 1
ATOM 1644 N N . PHE A 1 199 ? 13.688 -10.647 -4.592 1.00 94.56 199 PHE A N 1
ATOM 1645 C CA . PHE A 1 199 ? 12.859 -9.609 -3.965 1.00 94.56 199 PHE A CA 1
ATOM 1646 C C . PHE A 1 199 ? 12.380 -9.998 -2.568 1.00 94.56 199 PHE A C 1
ATOM 1648 O O . PHE A 1 199 ? 12.413 -9.157 -1.679 1.00 94.56 199 PHE A O 1
ATOM 1655 N N . ARG A 1 200 ? 11.991 -11.260 -2.346 1.00 94.19 200 ARG A N 1
ATOM 1656 C CA . ARG A 1 200 ? 11.614 -11.741 -1.003 1.00 94.19 200 ARG A CA 1
ATOM 1657 C C . ARG A 1 200 ? 12.775 -11.695 -0.007 1.00 94.19 200 ARG A C 1
ATOM 1659 O O . ARG A 1 200 ? 12.534 -11.575 1.184 1.00 94.19 200 ARG A O 1
ATOM 1666 N N . GLN A 1 201 ? 14.016 -11.813 -0.470 1.00 95.06 201 GLN A N 1
ATOM 1667 C CA . GLN A 1 201 ? 15.197 -11.735 0.392 1.00 95.06 201 GLN A CA 1
ATOM 1668 C C . GLN A 1 201 ? 15.609 -10.288 0.676 1.00 95.06 201 GLN A C 1
ATOM 1670 O O . GLN A 1 201 ? 15.926 -9.960 1.815 1.00 95.06 201 GLN A O 1
ATOM 1675 N N . LEU A 1 202 ? 15.602 -9.428 -0.347 1.00 94.81 202 LEU A N 1
ATOM 1676 C CA . LEU A 1 202 ? 16.002 -8.024 -0.216 1.00 94.81 202 LEU A CA 1
ATOM 1677 C C . LEU A 1 202 ? 14.929 -7.165 0.464 1.00 94.81 202 LEU A C 1
ATOM 1679 O O . LEU A 1 202 ? 15.264 -6.266 1.228 1.00 94.81 202 LEU A O 1
ATOM 1683 N N . TYR A 1 203 ? 13.655 -7.454 0.196 1.00 94.81 203 TYR A N 1
ATOM 1684 C CA . TYR A 1 203 ? 12.488 -6.744 0.721 1.00 94.81 203 TYR A CA 1
ATOM 1685 C C . TYR A 1 203 ? 11.521 -7.765 1.345 1.00 94.81 203 TYR A C 1
ATOM 1687 O O . TYR A 1 203 ? 10.509 -8.133 0.734 1.00 94.81 203 TYR A O 1
ATOM 1695 N N . PRO A 1 204 ? 11.861 -8.288 2.539 1.00 92.69 204 PRO A N 1
ATOM 1696 C CA . PRO A 1 204 ? 11.157 -9.415 3.146 1.00 92.69 204 PRO A CA 1
ATOM 1697 C C . PRO A 1 204 ? 9.731 -9.082 3.567 1.00 92.69 204 PRO A C 1
ATOM 1699 O O . PRO A 1 204 ? 8.859 -9.944 3.475 1.00 92.69 204 PRO A O 1
ATOM 1702 N N . TYR A 1 205 ? 9.469 -7.840 3.980 1.00 93.12 205 TYR A N 1
ATOM 1703 C CA . TYR A 1 205 ? 8.095 -7.415 4.194 1.00 93.12 205 TYR A CA 1
ATOM 1704 C C . TYR A 1 205 ? 7.382 -7.225 2.850 1.00 93.12 205 TYR A C 1
ATOM 1706 O O . TYR A 1 205 ? 7.889 -6.594 1.919 1.00 93.12 205 TYR A O 1
ATOM 1714 N N . CYS A 1 206 ? 6.193 -7.806 2.744 1.00 92.75 206 CYS A N 1
ATOM 1715 C CA . CYS A 1 206 ? 5.370 -7.740 1.554 1.00 92.75 206 CYS A CA 1
ATOM 1716 C C . CYS A 1 206 ? 3.906 -7.810 1.958 1.00 92.75 206 CYS A C 1
ATOM 1718 O O . CYS A 1 206 ? 3.462 -8.832 2.473 1.00 92.75 206 CYS A O 1
ATOM 1720 N N . SER A 1 207 ? 3.178 -6.729 1.702 1.00 92.75 207 SER A N 1
ATOM 1721 C CA . SER A 1 207 ? 1.729 -6.704 1.875 1.00 92.75 207 SER A CA 1
ATOM 1722 C C . SER A 1 207 ? 1.048 -7.251 0.620 1.00 92.75 207 SER A C 1
ATOM 1724 O O . SER A 1 207 ? 0.235 -8.166 0.705 1.00 92.75 207 SER A O 1
ATOM 1726 N N . ILE A 1 208 ? 1.440 -6.759 -0.563 1.00 94.69 208 ILE A N 1
ATOM 1727 C CA . ILE A 1 208 ? 0.883 -7.211 -1.844 1.00 94.69 208 ILE A CA 1
ATOM 1728 C C . ILE A 1 208 ? 2.017 -7.474 -2.834 1.00 94.69 208 ILE A C 1
ATOM 1730 O O . ILE A 1 208 ? 2.867 -6.609 -3.076 1.00 94.69 208 ILE A O 1
ATOM 1734 N N . MET A 1 209 ? 2.008 -8.665 -3.433 1.00 95.62 209 MET A N 1
ATOM 1735 C CA . MET A 1 209 ? 2.891 -9.018 -4.538 1.00 95.62 209 MET A CA 1
ATOM 1736 C C . MET A 1 209 ? 2.132 -9.731 -5.647 1.00 95.62 209 MET A C 1
ATOM 1738 O O . MET A 1 209 ? 1.535 -10.782 -5.431 1.00 95.62 209 MET A O 1
ATOM 1742 N N . GLU A 1 210 ? 2.275 -9.203 -6.854 1.00 97.56 210 GLU A N 1
ATOM 1743 C CA . GLU A 1 210 ? 1.948 -9.903 -8.091 1.00 97.56 210 GLU A CA 1
ATOM 1744 C C . GLU A 1 210 ? 3.232 -10.164 -8.877 1.00 97.56 210 GLU A C 1
ATOM 1746 O O . GLU A 1 210 ? 4.189 -9.385 -8.821 1.00 97.56 210 GLU A O 1
ATOM 1751 N N . ALA A 1 211 ? 3.291 -11.288 -9.586 1.00 97.19 211 ALA A N 1
ATOM 1752 C CA . ALA A 1 211 ? 4.443 -11.606 -10.409 1.00 97.19 211 ALA A CA 1
ATOM 1753 C C . ALA A 1 211 ? 4.074 -12.489 -11.596 1.00 97.19 211 ALA A C 1
ATOM 1755 O O . ALA A 1 211 ? 3.276 -13.414 -11.452 1.00 97.19 211 ALA A O 1
ATOM 1756 N N . GLU A 1 212 ? 4.698 -12.231 -12.744 1.00 97.50 212 GLU A N 1
ATOM 1757 C CA . GLU A 1 212 ? 4.582 -13.070 -13.939 1.00 97.50 212 GLU A CA 1
ATOM 1758 C C . GLU A 1 212 ? 5.945 -13.245 -14.612 1.00 97.50 212 GLU A C 1
ATOM 1760 O O . GLU A 1 212 ? 6.794 -12.350 -14.598 1.00 97.50 212 GLU A O 1
ATOM 1765 N N . ASP A 1 213 ? 6.165 -14.422 -15.195 1.00 95.38 213 ASP A N 1
ATOM 1766 C CA . ASP A 1 213 ? 7.434 -14.817 -15.811 1.00 95.38 213 ASP A CA 1
ATOM 1767 C C . ASP A 1 213 ? 7.480 -14.575 -17.336 1.00 95.38 213 ASP A C 1
ATOM 1769 O O . ASP A 1 213 ? 8.334 -15.109 -18.054 1.00 95.38 213 ASP A O 1
ATOM 1773 N N . GLN A 1 214 ? 6.558 -13.745 -17.836 1.00 95.06 214 GLN A N 1
ATOM 1774 C CA . GLN A 1 214 ? 6.460 -13.367 -19.240 1.00 95.06 214 GLN A CA 1
ATOM 1775 C C . GLN A 1 214 ? 6.271 -11.858 -19.397 1.00 95.06 214 GLN A C 1
ATOM 1777 O O . GLN A 1 214 ? 5.428 -11.240 -18.746 1.00 95.06 214 GLN A O 1
ATOM 1782 N N . ILE A 1 215 ? 7.015 -11.268 -20.335 1.00 98.12 215 ILE A N 1
ATOM 1783 C CA . ILE A 1 215 ? 6.866 -9.866 -20.734 1.00 98.12 215 ILE A CA 1
ATOM 1784 C C . ILE A 1 215 ? 6.090 -9.843 -22.051 1.00 98.12 215 ILE A C 1
ATOM 1786 O O . ILE A 1 215 ? 6.633 -10.114 -23.118 1.00 98.12 215 ILE A O 1
ATOM 1790 N N . THR A 1 216 ? 4.792 -9.567 -21.965 1.00 98.38 216 THR A N 1
ATOM 1791 C CA . THR A 1 216 ? 3.861 -9.522 -23.099 1.00 98.38 216 THR A CA 1
ATOM 1792 C C . THR A 1 216 ? 3.004 -8.262 -23.004 1.00 98.38 216 THR A C 1
ATOM 1794 O O . THR A 1 216 ? 2.966 -7.612 -21.961 1.00 98.38 216 THR A O 1
ATOM 1797 N N . GLU A 1 217 ? 2.281 -7.910 -24.072 1.00 98.38 217 GLU A N 1
ATOM 1798 C CA . GLU A 1 217 ? 1.301 -6.815 -23.997 1.00 98.38 217 GLU A CA 1
ATOM 1799 C C . GLU A 1 217 ? 0.269 -7.069 -22.883 1.00 98.38 217 GLU A C 1
ATOM 1801 O O . GLU A 1 217 ? -0.016 -6.164 -22.104 1.00 98.38 217 GLU A O 1
ATOM 1806 N N . GLY A 1 218 ? -0.215 -8.309 -22.741 1.00 98.44 218 GLY A N 1
ATOM 1807 C CA . GLY A 1 218 ? -1.194 -8.677 -21.713 1.00 98.44 218 GLY A CA 1
ATOM 1808 C C . GLY A 1 218 ? -0.665 -8.554 -20.283 1.00 98.44 218 GLY A C 1
ATOM 1809 O O . GLY A 1 218 ? -1.343 -7.975 -19.434 1.00 98.44 218 GLY A O 1
ATOM 1810 N N . SER A 1 219 ? 0.554 -9.035 -20.014 1.00 98.44 219 SER A N 1
ATOM 1811 C CA . SER A 1 219 ? 1.141 -8.936 -18.670 1.00 98.44 219 SER A CA 1
ATOM 1812 C C . SER A 1 219 ? 1.487 -7.490 -18.295 1.00 98.44 219 SER A C 1
ATOM 1814 O O . SER A 1 219 ? 1.304 -7.093 -17.143 1.00 98.44 219 SER A O 1
ATOM 1816 N N . ILE A 1 220 ? 1.890 -6.658 -19.266 1.00 98.62 220 ILE A N 1
ATOM 1817 C CA . ILE A 1 220 ? 2.106 -5.219 -19.047 1.00 98.62 220 ILE A CA 1
ATOM 1818 C C . ILE A 1 220 ? 0.781 -4.481 -18.800 1.00 98.62 220 ILE A C 1
ATOM 1820 O O . ILE A 1 220 ? 0.727 -3.626 -17.917 1.00 98.62 220 ILE A O 1
ATOM 1824 N N . GLU A 1 221 ? -0.296 -4.795 -19.527 1.00 98.44 221 GLU A N 1
ATOM 1825 C CA . GLU A 1 221 ? -1.614 -4.186 -19.276 1.00 98.44 221 GLU A CA 1
ATOM 1826 C C . GLU A 1 221 ? -2.158 -4.547 -17.890 1.00 98.44 221 GLU A C 1
ATOM 1828 O O . GLU A 1 221 ? -2.619 -3.667 -17.161 1.00 98.44 221 GLU A O 1
ATOM 1833 N N . LYS A 1 222 ? -2.020 -5.808 -17.469 1.00 98.25 222 LYS A N 1
ATOM 1834 C CA . LYS A 1 222 ? -2.387 -6.217 -16.108 1.00 98.25 222 LYS A CA 1
ATOM 1835 C C . LYS A 1 222 ? -1.555 -5.484 -15.051 1.00 98.25 222 LYS A C 1
ATOM 1837 O O . LYS A 1 222 ? -2.117 -4.949 -14.101 1.00 98.25 222 LYS A O 1
ATOM 1842 N N . MET A 1 223 ? -0.238 -5.386 -15.249 1.00 98.31 223 MET A N 1
ATOM 1843 C CA . MET A 1 223 ? 0.646 -4.614 -14.372 1.00 98.31 223 MET A CA 1
ATOM 1844 C C . MET A 1 223 ? 0.218 -3.143 -14.276 1.00 98.31 223 MET A C 1
ATOM 1846 O O . MET A 1 223 ? 0.213 -2.583 -13.183 1.00 98.31 223 MET A O 1
ATOM 1850 N N . LYS A 1 224 ? -0.145 -2.505 -15.396 1.00 97.75 224 LYS A N 1
ATOM 1851 C CA . LYS A 1 224 ? -0.618 -1.109 -15.437 1.00 97.75 224 LYS A CA 1
ATOM 1852 C C . LYS A 1 224 ? -1.944 -0.899 -14.709 1.00 97.75 224 LYS A C 1
ATOM 1854 O O . LYS A 1 224 ? -2.161 0.184 -14.179 1.00 97.75 224 LYS A O 1
ATOM 1859 N N . ALA A 1 225 ? -2.813 -1.908 -14.679 1.00 95.88 225 ALA A N 1
ATOM 1860 C CA . ALA A 1 225 ? -4.073 -1.848 -13.943 1.00 95.88 225 ALA A CA 1
ATOM 1861 C C . ALA A 1 225 ? -3.879 -1.917 -12.416 1.00 95.88 225 ALA A C 1
ATOM 1863 O O . ALA A 1 225 ? -4.777 -1.528 -11.669 1.00 95.88 225 ALA A O 1
ATOM 1864 N N . ALA A 1 226 ? -2.718 -2.386 -11.947 1.00 95.62 226 ALA A N 1
ATOM 1865 C CA . ALA A 1 226 ? -2.406 -2.495 -10.531 1.00 95.62 226 ALA A CA 1
ATOM 1866 C C . ALA A 1 226 ? -1.737 -1.210 -9.986 1.00 95.62 226 ALA A C 1
ATOM 1868 O O . ALA A 1 226 ? -0.771 -0.711 -10.578 1.00 95.62 226 ALA A O 1
ATOM 1869 N N . PRO A 1 227 ? -2.151 -0.711 -8.802 1.00 94.88 227 PRO 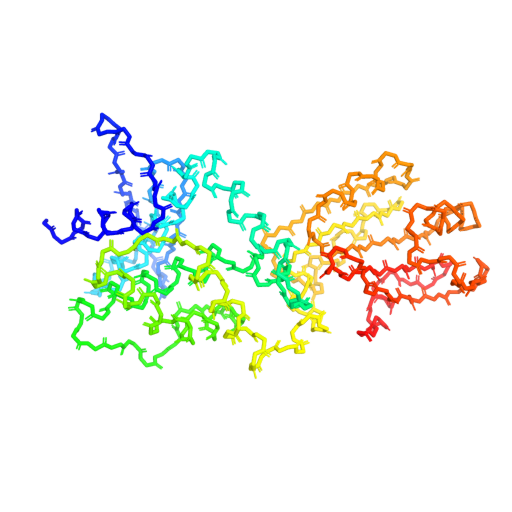A N 1
ATOM 1870 C CA . PRO A 1 227 ? -1.564 0.477 -8.163 1.00 94.88 227 PRO A CA 1
ATOM 1871 C C . PRO A 1 227 ? -0.165 0.233 -7.560 1.00 94.88 227 PRO A C 1
ATOM 1873 O O . PRO A 1 227 ? 0.377 1.085 -6.863 1.00 94.88 227 PRO A O 1
ATOM 1876 N N . LEU A 1 228 ? 0.424 -0.940 -7.783 1.00 98.12 228 LEU A N 1
ATOM 1877 C CA . LEU A 1 228 ? 1.668 -1.381 -7.156 1.00 98.12 228 LEU A CA 1
ATOM 1878 C C . LEU A 1 228 ? 2.899 -0.726 -7.797 1.00 98.12 228 LEU A C 1
ATOM 1880 O O . LEU A 1 228 ? 2.855 -0.279 -8.946 1.00 98.12 228 LEU A O 1
ATOM 1884 N N . THR A 1 229 ? 4.026 -0.751 -7.082 1.00 98.31 229 THR A N 1
ATOM 1885 C CA . THR A 1 229 ? 5.353 -0.496 -7.657 1.00 98.31 229 THR A CA 1
ATOM 1886 C C . THR A 1 229 ? 5.627 -1.513 -8.752 1.00 98.31 229 THR A C 1
ATOM 1888 O O . THR A 1 229 ? 5.523 -2.718 -8.533 1.00 98.31 229 THR A O 1
ATOM 1891 N N . LYS A 1 230 ? 5.999 -1.047 -9.936 1.00 98.56 230 LYS A N 1
ATOM 1892 C CA . LYS A 1 230 ? 6.180 -1.888 -11.116 1.00 98.56 230 LYS A CA 1
ATOM 1893 C C . LYS A 1 230 ? 7.659 -2.165 -11.308 1.00 98.56 230 LYS A C 1
ATOM 1895 O O . LYS A 1 230 ? 8.462 -1.239 -11.362 1.00 98.56 230 LYS A O 1
ATOM 1900 N N . VAL A 1 231 ? 8.027 -3.431 -11.435 1.00 98.50 231 VAL A N 1
ATOM 1901 C CA . VAL A 1 231 ? 9.401 -3.853 -11.709 1.00 98.50 231 VAL A CA 1
ATOM 1902 C C . VAL A 1 231 ? 9.398 -4.755 -12.930 1.00 98.50 231 VAL A C 1
ATOM 1904 O O . VAL A 1 231 ? 8.704 -5.766 -12.948 1.00 98.50 231 VAL A O 1
ATOM 1907 N N . ILE A 1 232 ? 10.193 -4.416 -13.940 1.00 98.69 232 ILE A N 1
ATOM 1908 C CA . ILE A 1 232 ? 10.353 -5.226 -15.147 1.00 98.69 232 ILE A CA 1
ATOM 1909 C C . ILE A 1 232 ? 11.830 -5.575 -15.324 1.00 98.69 232 ILE A C 1
ATOM 1911 O O . ILE A 1 232 ? 12.665 -4.690 -15.517 1.00 98.69 232 ILE A O 1
ATOM 1915 N N . ILE A 1 233 ? 12.149 -6.867 -15.269 1.00 98.56 233 ILE A N 1
ATOM 1916 C CA . ILE A 1 233 ? 13.498 -7.406 -15.453 1.00 98.56 233 ILE A CA 1
ATOM 1917 C C . ILE A 1 233 ? 13.587 -8.061 -16.826 1.00 98.56 233 ILE A C 1
ATOM 1919 O O . ILE A 1 233 ? 13.055 -9.144 -17.070 1.00 98.56 233 ILE A O 1
ATOM 1923 N N . VAL A 1 234 ? 14.313 -7.406 -17.721 1.00 98.44 234 VAL A N 1
ATOM 1924 C CA . VAL A 1 234 ? 14.569 -7.878 -19.076 1.00 98.44 234 VAL A CA 1
ATOM 1925 C C . VAL A 1 234 ? 15.922 -8.579 -19.102 1.00 98.44 234 VAL A C 1
ATOM 1927 O O . VAL A 1 234 ? 16.970 -7.938 -19.121 1.00 98.44 234 VAL A O 1
ATOM 1930 N N . SER A 1 235 ? 15.892 -9.908 -19.090 1.00 97.25 235 SER A N 1
ATOM 1931 C CA . SER A 1 235 ? 17.074 -10.787 -19.104 1.00 97.25 235 SER A CA 1
ATOM 1932 C C . SER A 1 235 ? 17.222 -11.629 -20.377 1.00 97.25 235 SER A C 1
ATOM 1934 O O . SER A 1 235 ? 18.204 -12.353 -20.539 1.00 97.25 235 SER A O 1
ATOM 1936 N N . LYS A 1 236 ? 16.246 -11.553 -21.286 1.00 95.31 236 LYS A N 1
ATOM 1937 C CA . LYS A 1 236 ? 16.234 -12.194 -22.606 1.00 95.31 236 LYS A CA 1
ATOM 1938 C C . LYS A 1 236 ? 15.591 -11.233 -23.598 1.00 95.31 236 LYS A C 1
ATOM 1940 O O . LYS A 1 236 ? 14.913 -10.297 -23.195 1.00 95.31 236 LYS A O 1
ATOM 1945 N N . ASN A 1 237 ? 15.825 -11.453 -24.894 1.00 97.00 237 ASN A N 1
ATOM 1946 C CA . ASN A 1 237 ? 15.192 -10.688 -25.976 1.00 97.00 237 ASN A CA 1
ATOM 1947 C C . ASN A 1 237 ? 15.254 -9.158 -25.772 1.00 97.00 237 ASN A C 1
ATOM 1949 O O . ASN A 1 237 ? 14.352 -8.421 -26.166 1.00 97.00 237 ASN A O 1
ATOM 1953 N N . ASN A 1 238 ? 16.351 -8.660 -25.185 1.00 98.12 238 ASN A N 1
ATOM 1954 C CA . ASN A 1 238 ? 16.411 -7.330 -24.576 1.00 98.12 238 ASN A CA 1
ATOM 1955 C C . ASN A 1 238 ? 15.947 -6.213 -25.514 1.00 98.12 238 ASN A C 1
ATOM 1957 O O . ASN A 1 238 ? 15.221 -5.305 -25.123 1.00 98.12 238 ASN A O 1
ATOM 1961 N N . LYS A 1 239 ? 16.324 -6.295 -26.794 1.00 98.31 239 LYS A N 1
ATOM 1962 C CA . LYS A 1 239 ? 15.933 -5.304 -27.797 1.00 98.31 239 LYS A CA 1
ATOM 1963 C C . LYS A 1 239 ? 14.417 -5.241 -28.020 1.00 98.31 239 LYS A C 1
ATOM 1965 O O . LYS A 1 239 ? 13.895 -4.130 -28.107 1.00 98.31 239 LYS A O 1
ATOM 1970 N N . SER A 1 240 ? 13.734 -6.381 -28.167 1.00 98.31 240 SER A N 1
ATOM 1971 C CA . SER A 1 240 ? 12.287 -6.404 -28.426 1.00 98.31 240 SER A CA 1
ATOM 1972 C C . SER A 1 240 ? 11.496 -6.032 -27.183 1.00 98.31 240 SER A C 1
ATOM 1974 O O . SER A 1 240 ? 10.562 -5.241 -27.277 1.00 98.31 240 SER A O 1
ATOM 1976 N N . ASP A 1 241 ? 11.911 -6.529 -26.023 1.00 98.56 241 ASP A N 1
ATOM 1977 C CA . ASP A 1 241 ? 11.120 -6.397 -24.802 1.00 98.56 241 ASP A CA 1
ATOM 1978 C C . ASP A 1 241 ? 11.221 -4.973 -24.256 1.00 98.56 241 ASP A C 1
ATOM 1980 O O . ASP A 1 241 ? 10.208 -4.368 -23.919 1.00 98.56 241 ASP A O 1
ATOM 1984 N N . LEU A 1 242 ? 12.404 -4.352 -24.322 1.00 98.75 242 LEU A N 1
ATOM 1985 C CA . LEU A 1 242 ? 12.555 -2.923 -24.031 1.00 98.75 242 LEU A CA 1
ATOM 1986 C C . LEU A 1 242 ? 11.762 -2.039 -25.007 1.00 98.75 242 LEU A C 1
ATOM 1988 O O . LEU A 1 242 ? 11.215 -1.014 -24.597 1.00 98.75 242 LEU A O 1
ATOM 1992 N N . ALA A 1 243 ? 11.670 -2.427 -26.286 1.00 98.62 243 ALA A N 1
ATOM 1993 C CA . ALA A 1 243 ? 10.878 -1.682 -27.268 1.00 98.62 243 ALA A CA 1
ATOM 1994 C C . ALA A 1 243 ? 9.377 -1.787 -26.972 1.00 98.62 243 ALA A C 1
ATOM 1996 O O . ALA A 1 243 ? 8.660 -0.788 -27.068 1.00 98.62 243 ALA A O 1
ATOM 1997 N N . LEU A 1 244 ? 8.920 -2.972 -26.562 1.00 98.75 244 LEU A N 1
ATOM 1998 C CA . LEU A 1 244 ? 7.557 -3.201 -26.105 1.00 98.75 244 LEU A CA 1
ATOM 1999 C C . LEU A 1 244 ? 7.250 -2.376 -24.848 1.00 98.75 244 LEU A C 1
ATOM 2001 O O . LEU A 1 244 ? 6.277 -1.627 -24.840 1.00 98.75 244 LEU A O 1
ATOM 2005 N N . ILE A 1 245 ? 8.102 -2.432 -23.822 1.00 98.62 245 ILE A N 1
ATOM 2006 C CA . ILE A 1 245 ? 7.931 -1.654 -22.584 1.00 98.62 245 ILE A CA 1
ATOM 2007 C C . ILE A 1 245 ? 7.839 -0.155 -22.906 1.00 98.62 245 ILE A C 1
ATOM 2009 O O . ILE A 1 245 ? 6.885 0.507 -22.499 1.00 98.62 245 ILE A O 1
ATOM 2013 N N . LYS A 1 246 ? 8.761 0.379 -23.721 1.00 98.62 246 LYS A N 1
ATOM 2014 C CA . LYS A 1 246 ? 8.734 1.789 -24.146 1.00 98.62 246 LYS A CA 1
ATOM 2015 C C . LYS A 1 246 ? 7.446 2.169 -24.889 1.00 98.62 246 LYS A C 1
ATOM 2017 O O . LYS A 1 246 ? 6.970 3.289 -24.730 1.00 98.62 246 LYS A O 1
ATOM 2022 N N . LYS A 1 247 ? 6.889 1.265 -25.702 1.00 98.38 247 LYS A N 1
ATOM 2023 C CA . LYS A 1 247 ? 5.613 1.474 -26.411 1.00 98.38 247 LYS A CA 1
ATOM 2024 C C . LYS A 1 247 ? 4.425 1.524 -25.442 1.00 98.38 247 LYS A C 1
ATOM 2026 O O . LYS A 1 247 ? 3.512 2.315 -25.657 1.00 98.38 247 LYS A O 1
ATOM 2031 N N . MET A 1 248 ? 4.424 0.678 -24.413 1.00 98.38 248 MET A N 1
ATOM 2032 C CA . MET A 1 248 ? 3.267 0.461 -23.533 1.00 98.38 248 MET A CA 1
ATOM 2033 C C . MET A 1 248 ? 3.133 1.489 -22.399 1.00 98.38 248 MET A C 1
ATOM 2035 O O . MET A 1 248 ? 2.022 1.688 -21.897 1.00 98.38 248 MET A O 1
ATOM 2039 N N . PHE A 1 249 ? 4.233 2.150 -22.019 1.00 98.31 249 PHE A N 1
ATOM 2040 C CA . PHE A 1 249 ? 4.258 3.226 -21.024 1.00 98.31 249 PHE A CA 1
ATOM 2041 C C . PHE A 1 249 ? 4.479 4.593 -21.698 1.00 98.31 249 PHE A C 1
ATOM 2043 O O . PHE A 1 249 ? 5.593 4.881 -22.147 1.00 98.31 249 PHE A O 1
ATOM 2050 N N . PRO A 1 250 ? 3.456 5.465 -21.778 1.00 96.88 250 PRO A N 1
ATOM 2051 C CA . PRO A 1 250 ? 3.563 6.755 -22.469 1.00 96.88 250 PRO A CA 1
ATOM 2052 C C . PRO A 1 250 ? 4.622 7.698 -21.869 1.00 96.88 250 PRO A C 1
ATOM 2054 O O . PRO A 1 250 ? 5.185 8.536 -22.580 1.00 96.88 250 PRO A O 1
ATOM 2057 N N . GLU A 1 251 ? 4.937 7.545 -20.584 1.00 97.81 251 GLU A N 1
ATOM 2058 C CA . GLU A 1 251 ? 5.985 8.273 -19.863 1.00 97.81 251 GLU A CA 1
ATOM 2059 C C . GLU A 1 251 ? 7.383 8.000 -20.441 1.00 97.81 251 GLU A C 1
ATOM 2061 O O . GLU A 1 251 ? 8.257 8.864 -20.390 1.00 97.81 251 GLU A O 1
ATOM 2066 N N . LEU A 1 252 ? 7.581 6.846 -21.088 1.00 98.31 252 LEU A N 1
ATOM 2067 C CA . LEU A 1 252 ? 8.862 6.428 -21.661 1.00 98.31 252 LEU A CA 1
ATOM 2068 C C . LEU A 1 252 ? 9.100 6.943 -23.087 1.00 98.31 252 LEU A C 1
ATOM 2070 O O . LEU A 1 252 ? 10.124 6.615 -23.689 1.00 98.31 252 LEU A O 1
ATOM 2074 N N . LYS A 1 253 ? 8.216 7.778 -23.654 1.00 96.50 253 LYS A N 1
ATOM 2075 C CA . LYS A 1 253 ? 8.330 8.256 -25.051 1.00 96.50 253 LYS A CA 1
ATOM 2076 C C . LYS A 1 253 ? 9.717 8.823 -25.401 1.00 96.50 253 LYS A C 1
ATOM 2078 O O . LYS A 1 253 ? 10.255 8.539 -26.471 1.00 96.50 253 LYS A O 1
ATOM 2083 N N . ASN A 1 254 ? 10.320 9.555 -24.463 1.00 95.62 254 ASN A N 1
ATOM 2084 C CA . ASN A 1 254 ? 11.617 10.219 -24.622 1.00 95.62 254 ASN A CA 1
ATOM 2085 C C . ASN A 1 254 ? 12.784 9.412 -24.037 1.00 95.62 254 ASN A C 1
ATOM 2087 O O . ASN A 1 254 ? 13.934 9.841 -24.127 1.00 95.62 254 ASN A O 1
ATOM 2091 N N . TRP A 1 255 ? 12.507 8.259 -23.429 1.00 97.75 255 TRP A N 1
ATOM 2092 C CA . TRP A 1 255 ? 13.531 7.421 -22.831 1.00 97.75 255 TRP A CA 1
ATOM 2093 C C . TRP A 1 255 ? 14.387 6.768 -23.919 1.00 97.75 255 TRP A C 1
ATOM 2095 O O . TRP A 1 255 ? 13.880 6.077 -24.807 1.00 97.75 255 TRP A O 1
ATOM 2105 N N . ASN A 1 256 ? 15.695 7.002 -23.862 1.00 96.62 256 ASN A N 1
ATOM 2106 C CA . ASN A 1 256 ? 16.669 6.395 -24.760 1.00 96.62 256 ASN A CA 1
ATOM 2107 C C . ASN A 1 256 ? 17.492 5.379 -23.977 1.00 96.62 256 ASN A C 1
ATOM 2109 O O . ASN A 1 256 ? 18.028 5.698 -22.917 1.00 96.62 256 ASN A O 1
ATOM 2113 N N . TYR A 1 257 ? 17.613 4.172 -24.516 1.00 97.31 257 TYR A N 1
ATOM 2114 C CA . TYR A 1 257 ? 18.322 3.073 -23.876 1.00 97.31 257 TYR A CA 1
ATOM 2115 C C . TYR A 1 257 ? 19.234 2.363 -24.875 1.00 97.31 257 TYR A C 1
ATOM 2117 O O . TYR A 1 257 ? 19.019 2.402 -26.089 1.00 97.31 257 TYR A O 1
ATOM 2125 N N . ASN A 1 258 ? 20.251 1.680 -24.352 1.00 97.75 258 ASN A N 1
ATOM 2126 C CA . ASN A 1 258 ? 21.072 0.763 -25.127 1.00 97.75 258 ASN A CA 1
ATOM 2127 C C . ASN A 1 258 ? 20.782 -0.670 -24.671 1.00 97.75 258 ASN A C 1
ATOM 2129 O O . ASN A 1 258 ? 21.219 -1.075 -23.598 1.00 97.75 258 ASN A O 1
ATOM 2133 N N . ALA A 1 259 ? 20.076 -1.438 -25.503 1.00 97.75 259 ALA A N 1
ATOM 2134 C CA . ALA A 1 259 ? 19.667 -2.805 -25.181 1.00 97.75 259 ALA A CA 1
ATOM 2135 C C . ALA A 1 259 ? 20.844 -3.779 -24.974 1.00 97.75 259 ALA A C 1
ATOM 2137 O O . ALA A 1 259 ? 20.641 -4.849 -24.411 1.00 97.75 259 ALA A O 1
ATOM 2138 N N . THR A 1 260 ? 22.061 -3.428 -25.407 1.00 97.44 260 THR A N 1
ATOM 2139 C CA . THR A 1 260 ? 23.261 -4.268 -25.247 1.00 97.44 260 THR A CA 1
ATOM 2140 C C . THR A 1 260 ? 24.078 -3.926 -24.001 1.00 97.44 260 THR A C 1
ATOM 2142 O O . THR A 1 260 ? 25.156 -4.486 -23.818 1.00 97.44 260 THR A O 1
ATOM 2145 N N . LYS A 1 261 ? 23.639 -2.958 -23.189 1.00 97.31 261 LYS A N 1
ATOM 2146 C CA . LYS A 1 261 ? 24.319 -2.553 -21.954 1.00 97.31 261 LYS A CA 1
ATOM 2147 C C . LYS A 1 261 ? 23.408 -2.772 -20.765 1.00 97.31 261 LYS A C 1
ATOM 2149 O O . LYS A 1 261 ? 22.209 -2.526 -20.854 1.00 97.31 261 LYS A O 1
ATOM 2154 N N . GLU A 1 262 ? 23.994 -3.181 -19.651 1.00 97.19 262 GLU A N 1
ATOM 2155 C CA . GLU A 1 262 ? 23.255 -3.290 -18.402 1.00 97.19 262 GLU A CA 1
ATOM 2156 C C . GLU A 1 262 ? 22.871 -1.919 -17.873 1.00 97.19 262 GLU A C 1
ATOM 2158 O O . GLU A 1 262 ? 23.652 -0.965 -17.956 1.00 97.19 262 GLU A O 1
ATOM 2163 N N . PHE A 1 263 ? 21.661 -1.831 -17.335 1.00 96.00 263 PHE A N 1
ATOM 2164 C CA . PHE A 1 263 ? 21.205 -0.642 -16.640 1.00 96.00 263 PHE A CA 1
ATOM 2165 C C . PHE A 1 263 ? 20.037 -0.955 -15.710 1.00 96.00 263 PHE A C 1
ATOM 2167 O O . PHE A 1 263 ? 19.286 -1.909 -15.915 1.00 96.00 263 PHE A O 1
ATOM 2174 N N . SER A 1 264 ? 19.860 -0.050 -14.757 1.00 95.69 264 SER A N 1
ATOM 2175 C CA . SER A 1 264 ? 18.655 0.116 -13.959 1.00 95.69 264 SER A CA 1
ATOM 2176 C C . SER A 1 264 ? 18.103 1.512 -14.234 1.00 95.69 264 SER A C 1
ATOM 2178 O O . SER A 1 264 ? 18.857 2.487 -14.236 1.00 95.69 264 SER A O 1
ATOM 2180 N N . TYR A 1 265 ? 16.808 1.613 -14.505 1.00 96.00 265 TYR A N 1
ATOM 2181 C CA . TYR A 1 265 ? 16.131 2.867 -14.825 1.00 96.00 265 TYR A CA 1
ATOM 2182 C C . TYR A 1 265 ? 14.851 2.991 -14.003 1.00 96.00 265 TYR A C 1
ATOM 2184 O O . TYR A 1 265 ? 14.113 2.014 -13.890 1.00 96.00 265 TYR A O 1
ATOM 2192 N N . SER A 1 266 ? 14.595 4.175 -13.445 1.00 96.25 266 SER A N 1
ATOM 2193 C CA . SER A 1 266 ? 13.360 4.499 -12.730 1.00 96.25 266 SER A CA 1
ATOM 2194 C C . SER A 1 266 ? 12.554 5.557 -13.485 1.00 96.25 266 SER A C 1
ATOM 2196 O O . SER A 1 266 ? 13.108 6.439 -14.149 1.00 96.25 266 SER A O 1
ATOM 2198 N N . GLN A 1 267 ? 11.230 5.461 -13.395 1.00 97.00 267 GLN A N 1
ATOM 2199 C CA . GLN A 1 267 ? 10.291 6.444 -13.920 1.00 97.00 267 GLN A CA 1
ATOM 2200 C C . GLN A 1 267 ? 9.064 6.517 -13.009 1.00 97.00 267 GLN A C 1
ATOM 2202 O O . GLN A 1 267 ? 8.372 5.522 -12.810 1.00 97.00 267 GLN A O 1
ATOM 2207 N N . PHE A 1 268 ? 8.748 7.717 -12.524 1.00 97.06 268 PHE A N 1
ATOM 2208 C CA . PHE A 1 268 ? 7.476 7.971 -11.852 1.00 97.06 268 PHE A CA 1
ATOM 2209 C C . PHE A 1 268 ? 6.353 8.061 -12.891 1.00 97.06 268 PHE A C 1
ATOM 2211 O O . PHE A 1 268 ? 6.470 8.814 -13.867 1.00 97.06 268 PHE A O 1
ATOM 2218 N N . LEU A 1 269 ? 5.294 7.280 -12.706 1.00 97.62 269 LEU A N 1
ATOM 2219 C CA . LEU A 1 269 ? 4.204 7.147 -13.670 1.00 97.62 269 LEU A CA 1
ATOM 2220 C C . LEU A 1 269 ? 3.051 8.118 -13.389 1.00 97.62 269 LEU A C 1
ATOM 2222 O O . LEU A 1 269 ? 2.911 8.663 -12.292 1.00 97.62 269 LEU A O 1
ATOM 2226 N N . ASN A 1 270 ? 2.182 8.314 -14.382 1.00 95.69 270 ASN A N 1
ATOM 2227 C CA . ASN A 1 270 ? 0.986 9.151 -14.245 1.00 95.69 270 ASN A CA 1
ATOM 2228 C C . ASN A 1 270 ? -0.029 8.585 -13.239 1.00 95.69 270 ASN A C 1
ATOM 2230 O O . ASN A 1 270 ? -0.798 9.348 -12.658 1.00 95.69 270 ASN A O 1
ATOM 2234 N N . ASP A 1 271 ? -0.017 7.268 -1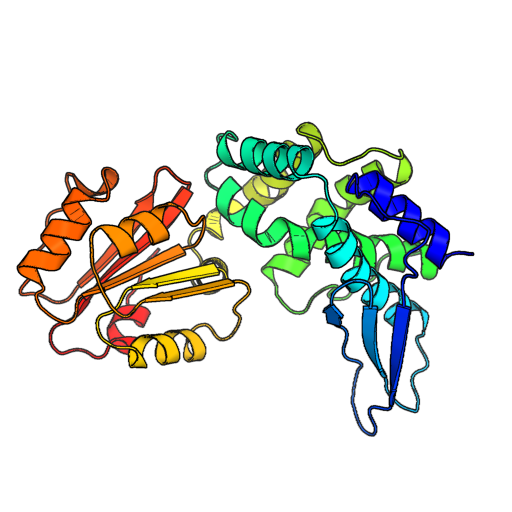3.008 1.00 95.44 271 ASP A N 1
ATOM 2235 C CA . ASP A 1 271 ? -0.815 6.607 -11.965 1.00 95.44 271 ASP A CA 1
ATOM 2236 C C . ASP A 1 271 ? -0.236 6.794 -10.548 1.00 95.44 271 ASP A C 1
ATOM 2238 O O . ASP A 1 271 ? -0.815 6.316 -9.575 1.00 95.44 271 ASP A O 1
ATOM 2242 N N . LYS A 1 272 ? 0.879 7.531 -10.431 1.00 97.50 272 LYS A N 1
ATOM 2243 C CA . LYS A 1 272 ? 1.597 7.852 -9.192 1.00 97.50 272 LYS A CA 1
ATOM 2244 C C . LYS A 1 272 ? 2.275 6.648 -8.525 1.00 97.50 272 LYS A C 1
ATOM 2246 O O . LYS A 1 272 ? 2.565 6.681 -7.328 1.00 97.50 272 LYS A O 1
ATOM 2251 N N . SER A 1 273 ? 2.553 5.595 -9.288 1.00 97.50 273 SER A N 1
ATOM 2252 C CA . SER A 1 273 ? 3.445 4.501 -8.893 1.00 97.50 273 SER A CA 1
ATOM 2253 C C . SER A 1 273 ? 4.856 4.686 -9.470 1.00 97.50 273 SER A C 1
ATOM 2255 O O . SER A 1 273 ? 5.079 5.482 -10.388 1.00 97.50 273 SER A O 1
ATOM 2257 N N . GLN A 1 274 ? 5.829 3.957 -8.919 1.00 97.81 274 GLN A N 1
ATOM 2258 C CA . GLN A 1 274 ? 7.188 3.893 -9.463 1.00 97.81 274 GLN A CA 1
ATOM 2259 C C . GLN A 1 274 ? 7.304 2.731 -10.452 1.00 97.81 274 GLN A C 1
ATOM 2261 O O . GLN A 1 274 ? 6.846 1.625 -10.164 1.00 97.81 274 GLN A O 1
ATOM 2266 N N . LEU A 1 275 ? 7.953 2.969 -11.592 1.00 98.38 275 LEU A N 1
ATOM 2267 C CA . LEU A 1 275 ? 8.368 1.942 -12.544 1.00 98.38 275 LEU A CA 1
ATOM 2268 C C . LEU A 1 275 ? 9.886 1.790 -12.514 1.00 98.38 275 LEU A C 1
ATOM 2270 O O . LEU A 1 275 ? 10.607 2.746 -12.787 1.00 98.38 275 LEU A O 1
ATOM 2274 N N . TYR A 1 276 ? 10.354 0.571 -12.277 1.00 98.38 276 TYR A N 1
ATOM 2275 C CA . TYR A 1 276 ? 11.747 0.169 -12.399 1.00 98.38 276 TYR A CA 1
ATOM 2276 C C . TYR A 1 276 ? 11.921 -0.772 -13.587 1.00 98.38 276 TYR A C 1
ATOM 2278 O O . TYR A 1 276 ? 11.245 -1.796 -13.688 1.00 98.38 276 TYR A O 1
ATOM 2286 N N . ILE A 1 277 ? 12.856 -0.445 -14.475 1.00 98.31 277 ILE A N 1
ATOM 2287 C CA . ILE A 1 277 ? 13.240 -1.284 -15.610 1.00 98.31 277 ILE A CA 1
ATOM 2288 C C . ILE A 1 277 ? 14.701 -1.674 -15.443 1.00 98.31 277 ILE A C 1
ATOM 2290 O O . ILE A 1 277 ? 15.582 -0.815 -15.375 1.00 98.31 277 ILE A O 1
ATOM 2294 N N . ILE A 1 278 ? 14.951 -2.978 -15.405 1.00 98.12 278 ILE A N 1
ATOM 2295 C CA . ILE A 1 278 ? 16.283 -3.560 -15.278 1.00 98.12 278 ILE A CA 1
ATOM 2296 C C . ILE A 1 278 ? 16.592 -4.288 -16.581 1.00 98.12 278 ILE A C 1
ATOM 2298 O O . ILE A 1 278 ? 15.915 -5.251 -16.934 1.00 98.12 278 ILE A O 1
ATOM 2302 N N . ASN A 1 279 ? 17.619 -3.835 -17.295 1.00 98.00 279 ASN A N 1
ATOM 2303 C CA . ASN A 1 279 ? 18.155 -4.548 -18.448 1.00 98.00 279 ASN A CA 1
ATOM 2304 C C . ASN A 1 279 ? 19.366 -5.364 -18.001 1.00 98.00 279 ASN A C 1
ATOM 2306 O O . ASN A 1 279 ? 20.430 -4.805 -17.732 1.00 98.00 279 ASN A O 1
ATOM 2310 N N . GLN A 1 280 ? 19.191 -6.675 -17.910 1.00 97.69 280 GLN A N 1
ATOM 2311 C CA . GLN A 1 280 ? 20.194 -7.619 -17.437 1.00 97.69 280 GLN A CA 1
ATOM 2312 C C . GLN A 1 280 ? 20.879 -8.311 -18.619 1.00 97.69 280 GLN A C 1
ATOM 2314 O O . GLN A 1 280 ? 20.210 -8.747 -19.558 1.00 97.69 280 GLN A O 1
ATOM 2319 N N . ILE A 1 281 ? 22.210 -8.432 -18.561 1.00 96.75 281 ILE A N 1
ATOM 2320 C CA . ILE A 1 281 ? 23.022 -9.109 -19.589 1.00 96.75 281 ILE A CA 1
ATOM 2321 C C . ILE A 1 281 ? 23.915 -10.186 -18.964 1.00 96.75 281 ILE A C 1
ATOM 2323 O O . ILE A 1 281 ? 23.971 -11.308 -19.460 1.00 96.75 281 ILE A O 1
ATOM 2327 N N . SER A 1 282 ? 24.615 -9.856 -17.881 1.00 95.12 282 SER A N 1
ATOM 2328 C CA . SER A 1 282 ? 25.621 -10.715 -17.245 1.00 95.12 282 SER A CA 1
ATOM 2329 C C . SER A 1 282 ? 25.640 -10.620 -15.723 1.00 95.12 282 SER A C 1
ATOM 2331 O O . SER A 1 282 ? 25.917 -11.615 -15.056 1.00 95.12 282 SER A O 1
ATOM 2333 N N . SER A 1 283 ? 25.366 -9.444 -15.160 1.00 96.38 283 SER A N 1
ATOM 2334 C CA . SER A 1 283 ? 25.289 -9.243 -13.718 1.00 96.38 283 SER A CA 1
ATOM 2335 C C . SER A 1 283 ? 24.092 -9.985 -13.135 1.00 96.38 283 SER A C 1
ATOM 2337 O O . SER A 1 283 ? 23.063 -10.183 -13.786 1.00 96.38 283 SER A O 1
ATOM 2339 N N . SER A 1 284 ? 24.209 -10.381 -11.869 1.00 94.25 284 SER A N 1
ATOM 2340 C CA . SER A 1 284 ? 23.076 -10.963 -11.156 1.00 94.25 284 SER A CA 1
ATOM 2341 C C . SER A 1 284 ? 21.955 -9.935 -10.984 1.00 94.25 284 SER A C 1
ATOM 2343 O O . SER A 1 284 ? 22.204 -8.731 -10.861 1.00 94.25 284 SER A O 1
ATOM 2345 N N . THR A 1 285 ? 20.717 -10.418 -10.924 1.00 93.38 285 THR A N 1
ATOM 2346 C CA . THR A 1 285 ? 19.540 -9.582 -10.673 1.00 93.38 285 THR A CA 1
ATOM 2347 C C . THR A 1 285 ? 19.673 -8.835 -9.345 1.00 93.38 285 THR A C 1
ATOM 2349 O O . THR A 1 285 ? 19.396 -7.642 -9.277 1.00 93.38 285 THR A O 1
ATOM 2352 N N . GLU A 1 286 ? 20.193 -9.496 -8.306 1.00 94.81 286 GLU A N 1
ATOM 2353 C CA . GLU A 1 286 ? 20.458 -8.886 -6.999 1.00 94.81 286 GLU A CA 1
ATOM 2354 C C . GLU A 1 286 ? 21.403 -7.679 -7.105 1.00 94.81 286 GLU A C 1
ATOM 2356 O O . GLU A 1 286 ? 21.141 -6.626 -6.521 1.00 94.81 286 GLU A O 1
ATOM 2361 N N . THR A 1 287 ? 22.483 -7.803 -7.884 1.00 95.31 287 THR A N 1
ATOM 2362 C CA . THR A 1 287 ? 23.438 -6.709 -8.111 1.00 95.31 287 THR A CA 1
ATOM 2363 C C . THR A 1 287 ? 22.757 -5.495 -8.739 1.00 95.31 287 THR A C 1
ATOM 2365 O O . THR A 1 287 ? 23.009 -4.372 -8.306 1.00 95.31 287 THR A O 1
ATOM 2368 N N . LEU A 1 288 ? 21.886 -5.707 -9.728 1.00 95.12 288 LEU A N 1
ATOM 2369 C CA . LEU A 1 288 ? 21.192 -4.625 -10.433 1.00 95.12 288 LEU A CA 1
ATOM 2370 C C . LEU A 1 288 ? 20.074 -3.995 -9.587 1.00 95.12 288 LEU A C 1
ATOM 2372 O O . LEU A 1 288 ? 19.882 -2.779 -9.645 1.00 95.12 288 LEU A O 1
ATOM 2376 N N . ILE A 1 289 ? 19.389 -4.784 -8.749 1.00 92.69 289 ILE A N 1
ATOM 2377 C CA . ILE A 1 289 ? 18.392 -4.272 -7.794 1.00 92.69 289 ILE A CA 1
ATOM 2378 C C . ILE A 1 289 ? 19.054 -3.365 -6.753 1.00 92.69 289 ILE A C 1
ATOM 2380 O O . ILE A 1 289 ? 18.552 -2.283 -6.467 1.00 92.69 289 ILE A O 1
ATOM 2384 N N . LYS A 1 290 ? 20.225 -3.745 -6.227 1.00 90.31 290 LYS A N 1
ATOM 2385 C CA . LYS A 1 290 ? 20.975 -2.907 -5.271 1.00 90.31 290 LYS A CA 1
ATOM 2386 C C . LYS A 1 290 ? 21.465 -1.583 -5.870 1.00 90.31 290 LYS A C 1
ATOM 2388 O O . LYS A 1 290 ? 21.872 -0.694 -5.129 1.00 90.31 290 LYS A O 1
ATOM 2393 N N . GLN A 1 291 ? 21.442 -1.449 -7.196 1.00 89.69 291 GLN A N 1
ATOM 2394 C CA . GLN A 1 291 ? 21.769 -0.212 -7.907 1.00 89.69 291 GLN A CA 1
ATOM 2395 C C . GLN A 1 291 ? 20.542 0.654 -8.206 1.00 89.69 291 GLN A C 1
ATOM 2397 O O . GLN A 1 291 ? 20.718 1.754 -8.739 1.00 89.69 291 GLN A O 1
ATOM 2402 N N . LEU A 1 292 ? 19.322 0.186 -7.902 1.00 88.69 292 LEU A N 1
ATOM 2403 C CA . LEU A 1 292 ? 18.124 1.005 -8.046 1.00 88.69 292 LEU A CA 1
ATOM 2404 C C . LEU A 1 292 ? 18.308 2.280 -7.226 1.00 88.69 292 LEU A C 1
ATOM 2406 O O . LEU A 1 292 ? 18.568 2.247 -6.023 1.00 88.69 292 LEU A O 1
ATOM 2410 N N . LYS A 1 293 ? 18.188 3.410 -7.912 1.00 75.81 293 LYS A N 1
ATOM 2411 C CA . LYS A 1 293 ? 18.075 4.715 -7.281 1.00 75.81 293 LYS A CA 1
ATOM 2412 C C . LYS A 1 293 ? 16.609 5.132 -7.344 1.00 75.81 293 LYS A C 1
ATOM 2414 O O . LYS A 1 293 ? 15.950 4.777 -8.326 1.00 75.81 293 LYS A O 1
ATOM 2419 N N . PRO A 1 294 ? 16.108 5.836 -6.322 1.00 59.16 294 PRO A N 1
ATOM 2420 C CA . PRO A 1 294 ? 14.849 6.542 -6.459 1.00 59.16 294 PRO A CA 1
ATOM 2421 C C . PRO A 1 294 ? 14.883 7.508 -7.644 1.00 59.16 294 PRO A C 1
ATOM 2423 O O . PRO A 1 294 ? 15.906 8.217 -7.795 1.00 59.16 294 PRO A O 1
#

Secondary structure (DSSP, 8-state):
-HHHHHHHHHHHHHT----TTSPPEEEEEE-TT-SS---EEETTEEEEEE-TT---HHHHHHHHHHHHHHHHHHTS-HHHHHHHHHHHHH---TTHHHHHHHHHHHHHHIIIIIIIHHHHHSS--SS-SSSSHHHHHHHHHHHHHHHHHHHHTPPP-HHHHHHHHHHHHHHHGGGGG-HHHHTTEEEEEES-THHHHHHHHHS---SEEEEES---HHHHHHHHHS-SEEEEEE-SSHHHHHHHHHHH-GGGTT----TTS-EEEEEE-TTS-EEEEEE-SSS-HHHHHTT---

pLDDT: mean 95.38, std 4.52, range [59.16, 98.81]